Protein 3EPU (pdb70)

Secondary structure (DSSP, 8-state):
---HHHHHHHHHHHHTT-S-----TTSEEEEEETTTEEEEEE--SSSEEEEEEEEE------HHHHHHHHHHHHHTT-PEEEEETTTTEEEEEEEEE-TT--HHHHHHHHHHHHHHHHHHHHHHHTTT------/-HHHHHHHHHHHHHHHTT------EEEEEEETTTEEEEEEEEETTEEEEEEEEEBPP--HHHHHHHHHHHHHHHHTT--EEEEETTTTEEEEEEEEE-TT--HHHHHHHHHHHHHHHHHHHHHHHHTT---B-

InterPro domains:
  IPR010261 Tir chaperone protein (CesT) family [PF05932] (7-122)

Organism: Salmonella typhimurium (strain LT2 / SGSC1412 / ATCC 700720) (NCBI:txid99287)

Sequence (267 aa):
MYSRADRLLRQFSLKLNTDSIVFDENRLCSFIIDNRYRILLTSTNSEYIMIYGFCGKPPDNLAFEFLNANLWFAENNGPHLCYDNNSQSLLLALNFSLNESSVEKLECEIEVVIRSMENLYHILQDKGITLDTDSRADRLLRQFSLKLNTDSIVFDENRLCSFIIDNRYRILLTSTNSEYIMIYGFCGKPPDNNNLAFEFLNANLWFAENNGPHLCYDNNSQSLLLALNFSLNESSVEKLECEIEVVIRSMENLYHILQDKGITLDT

CATH classification: 3.30.1460.10

Foldseek 3Di:
DDALVQVLQCVLQVVVPHPQQGQPPQQWGWDDDPVAWIWIWGDPDSFWIKIKTFLAAWDDDDVVVQVVVQVVQVVVVAFGWDADPVRRTIIGIDIGTSVVDHNVNVVVNNVSRVVVSVVVVVVDVVVPTGGDDD/DVVVVVVVVVQVVCVVVVHDDWDKDWDWDDDPVQWTWIWMDGDDWKIKIKTFLAAFDPDPVVVVVLVVCQVVCVVVVAFRFAADPVVNTTIGMDIGGPPVDDPVVVVVNNVRRVVVSVVVQVVVVVVPTGHHD

Solvent-accessible surface area: 15661 Å² total; per-residue (Å²): 225,139,54,85,3,42,131,8,2,119,89,5,0,100,114,86,141,43,100,88,16,96,16,72,173,91,76,67,5,90,23,87,29,117,150,128,18,99,1,38,0,18,5,103,70,83,88,36,0,1,0,25,0,49,3,9,89,26,42,146,135,29,0,32,77,2,2,47,9,0,39,115,1,2,50,73,105,10,0,14,0,0,31,29,95,141,47,113,4,0,5,0,0,28,22,10,51,1,83,154,29,37,10,101,115,0,52,73,54,4,67,47,0,10,137,6,0,69,49,0,45,94,60,10,135,112,102,65,52,106,24,71,108,133,108,192,64,80,137,115,119,143,109,110,15,108,114,36,81,104,74,104,85,139,58,150,82,89,185,105,66,60,60,88,67,117,141,108,11,108,0,32,24,12,40,57,59,108,122,40,34,3,0,29,0,48,1,7,96,9,56,118,65,50,116,24,0,40,75,6,0,31,28,0,39,136,6,3,57,82,105,10,0,15,0,0,12,23,79,139,40,92,6,1,6,0,0,24,22,11,60,59,124,182,49,50,101,114,102,34,116,70,36,20,77,52,0,20,145,7,0,53,58,10,26,86,94,10,113,130,121,63,55,102,12,97,145

Radius of gyration: 20.46 Å; Cα contacts (8 Å, |Δi|>4): 459; chains: 2; bounding box: 57×45×56 Å

B-factor: mean 63.82, std 15.8, range [33.3, 130.47]

Structure (mmCIF, N/CA/C/O backbone):
data_3EPU
#
_entry.id   3EPU
#
_cell.length_a   103.838
_cell.length_b   46.832
_cell.length_c   65.936
_cell.angle_alpha   90.00
_cell.angle_beta   106.39
_cell.angle_gamma   90.00
#
_symmetry.space_group_name_H-M   'C 1 2 1'
#
loop_
_entity.id
_entity.type
_entity.pdbx_description
1 polymer 'STM2138 Virulence Chaperone'
2 water water
#
loop_
_atom_site.group_PDB
_atom_site.id
_atom_site.type_symbol
_atom_site.label_atom_id
_atom_site.label_alt_id
_atom_site.label_comp_id
_atom_site.label_asym_id
_atom_site.label_entity_id
_atom_site.label_seq_id
_atom_site.pdbx_PDB_ins_code
_atom_site.Cartn_x
_atom_site.Cartn_y
_atom_site.Cartn_z
_atom_site.occupancy
_atom_site.B_iso_or_equiv
_atom_site.auth_seq_id
_atom_site.auth_comp_id
_atom_site.auth_asym_id
_atom_site.auth_atom_id
_atom_site.pdbx_PDB_model_num
ATOM 1 N N . MET A 1 1 ? 39.167 -13.146 36.410 1.00 120.42 1 MET A N 1
ATOM 2 C CA . MET A 1 1 ? 39.590 -11.778 36.843 1.00 114.99 1 MET A CA 1
ATOM 3 C C . MET A 1 1 ? 39.046 -10.669 35.931 1.00 116.04 1 MET A C 1
ATOM 4 O O . MET A 1 1 ? 38.796 -9.558 36.398 1.00 116.50 1 MET A O 1
ATOM 9 N N . TYR A 1 2 ? 38.831 -10.963 34.649 1.00 110.81 2 TYR A N 1
ATOM 10 C CA . TYR A 1 2 ? 38.248 -9.961 33.768 1.00 101.97 2 TYR A CA 1
ATOM 11 C C . TYR A 1 2 ? 36.821 -10.309 33.359 1.00 101.77 2 TYR A C 1
ATOM 12 O O . TYR A 1 2 ? 36.532 -11.458 33.006 1.00 101.03 2 TYR A O 1
ATOM 21 N N . SER A 1 3 ? 35.937 -9.305 33.431 1.00 97.05 3 SER A N 1
ATOM 22 C CA . SER A 1 3 ? 34.608 -9.398 32.809 1.00 90.21 3 SER A CA 1
ATOM 23 C C . SER A 1 3 ? 34.640 -9.774 31.319 1.00 90.61 3 SER A C 1
ATOM 24 O O . SER A 1 3 ? 35.592 -9.462 30.594 1.00 89.54 3 SER A O 1
ATOM 27 N N . ARG A 1 4 ? 33.583 -10.448 30.885 1.00 87.18 4 ARG A N 1
ATOM 28 C CA . ARG A 1 4 ? 33.422 -10.890 29.512 1.00 80.88 4 ARG A CA 1
ATOM 29 C C . ARG A 1 4 ? 33.545 -9.758 28.444 1.00 80.72 4 ARG A C 1
ATOM 30 O O . ARG A 1 4 ? 34.118 -9.953 27.374 1.00 78.05 4 ARG A O 1
ATOM 38 N N . ALA A 1 5 ? 33.005 -8.585 28.762 1.00 77.28 5 ALA A N 1
ATOM 39 C CA . ALA A 1 5 ? 33.142 -7.415 27.913 1.00 72.58 5 ALA A CA 1
ATOM 40 C C . ALA A 1 5 ? 34.614 -6.969 27.745 1.00 74.10 5 ALA A C 1
ATOM 41 O O . ALA A 1 5 ? 35.061 -6.661 26.631 1.00 71.97 5 ALA A O 1
ATOM 43 N N . ASP A 1 6 ? 35.355 -6.961 28.846 1.00 74.06 6 ASP A N 1
ATOM 44 C CA . ASP A 1 6 ? 36.742 -6.520 28.860 1.00 72.81 6 ASP A CA 1
ATOM 45 C C . ASP A 1 6 ? 37.672 -7.487 28.139 1.00 76.30 6 ASP A C 1
ATOM 46 O O . ASP A 1 6 ? 38.573 -7.068 27.396 1.00 76.53 6 ASP A O 1
ATOM 51 N N . ARG A 1 7 ? 37.463 -8.772 28.387 1.00 77.37 7 ARG A N 1
ATOM 52 C CA . ARG A 1 7 ? 38.209 -9.820 27.711 1.00 75.75 7 ARG A CA 1
ATOM 53 C C . ARG A 1 7 ? 37.974 -9.763 26.208 1.00 76.72 7 ARG A C 1
ATOM 54 O O . ARG A 1 7 ? 38.919 -9.780 25.429 1.00 76.78 7 ARG A O 1
ATOM 62 N N . LEU A 1 8 ? 36.706 -9.683 25.811 1.00 74.00 8 LEU A N 1
ATOM 63 C CA . LEU A 1 8 ? 36.356 -9.622 24.404 1.00 68.61 8 LEU A CA 1
ATOM 64 C C . LEU A 1 8 ? 37.006 -8.413 23.725 1.00 69.49 8 LEU A C 1
ATOM 65 O O . LEU A 1 8 ? 37.507 -8.525 22.605 1.00 69.56 8 LEU A O 1
ATOM 70 N N . LEU A 1 9 ? 37.007 -7.273 24.414 1.00 67.45 9 LEU A N 1
ATOM 71 C CA . LEU A 1 9 ? 37.529 -6.029 23.861 1.00 64.14 9 LEU A CA 1
ATOM 72 C C . LEU A 1 9 ? 39.033 -6.110 23.784 1.00 66.99 9 LEU A C 1
ATOM 73 O O . LEU A 1 9 ? 39.639 -5.542 22.886 1.00 66.53 9 LEU A O 1
ATOM 78 N N . ARG A 1 10 ? 39.630 -6.815 24.745 1.00 69.44 10 ARG A N 1
ATOM 79 C CA . ARG A 1 10 ? 41.064 -7.059 24.749 1.00 69.03 10 ARG A CA 1
ATOM 80 C C . ARG A 1 10 ? 41.466 -7.856 23.517 1.00 71.58 10 ARG A C 1
ATOM 81 O O . ARG A 1 10 ? 42.480 -7.570 22.899 1.00 72.26 10 ARG A O 1
ATOM 89 N N . GLN A 1 11 ? 40.668 -8.849 23.147 1.00 71.81 11 GLN A N 1
ATOM 90 C CA . GLN A 1 11 ? 40.963 -9.617 21.950 1.00 69.85 11 GLN A CA 1
ATOM 91 C C . GLN A 1 11 ? 40.868 -8.718 20.709 1.00 71.14 11 GLN A C 1
ATOM 92 O O . GLN A 1 11 ? 41.782 -8.718 19.865 1.00 71.07 11 GLN A O 1
ATOM 98 N N . PHE A 1 12 ? 39.757 -7.968 20.613 1.00 68.37 12 PHE A N 1
ATOM 99 C CA . PHE A 1 12 ? 39.525 -6.996 19.528 1.00 62.97 12 PHE A CA 1
ATOM 100 C C . PHE A 1 12 ? 40.694 -6.012 19.418 1.00 65.38 12 PHE A C 1
ATOM 101 O O . PHE A 1 12 ? 41.200 -5.753 18.317 1.00 65.14 12 PHE A O 1
ATOM 109 N N . SER A 1 13 ? 41.172 -5.533 20.570 1.00 66.04 13 SER A N 1
ATOM 110 C CA . SER A 1 13 ? 42.285 -4.593 20.622 1.00 65.79 13 SER A CA 1
ATOM 111 C C . SER A 1 13 ? 43.578 -5.192 20.053 1.00 69.42 13 SER A C 1
ATOM 112 O O . SER A 1 13 ? 44.162 -4.632 19.124 1.00 69.11 13 SER A O 1
ATOM 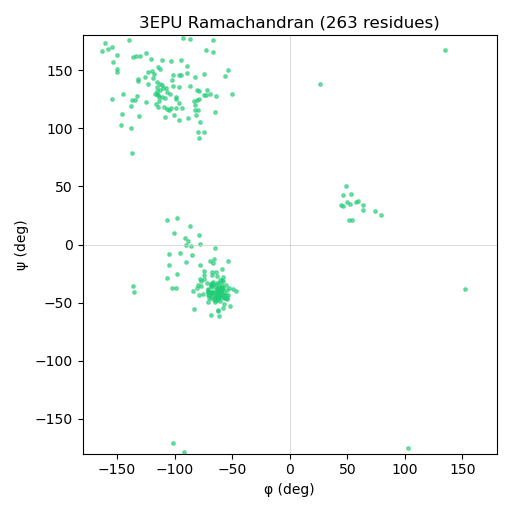115 N N . LEU A 1 14 ? 44.013 -6.322 20.617 1.00 72.06 14 LEU A N 1
ATOM 116 C CA . LEU A 1 14 ? 45.199 -7.049 20.144 1.00 72.25 14 LEU A CA 1
ATOM 117 C C . LEU A 1 14 ? 45.101 -7.450 18.668 1.00 74.61 14 LEU A C 1
ATOM 118 O O . LEU A 1 14 ? 46.066 -7.307 17.918 1.00 75.94 14 LEU A O 1
ATOM 123 N N . LYS A 1 15 ? 43.941 -7.949 18.260 1.00 73.85 15 LYS A N 1
ATOM 124 C CA . LYS A 1 15 ? 43.685 -8.260 16.866 1.00 71.57 15 LYS A CA 1
ATOM 125 C C . LYS A 1 15 ? 43.955 -7.039 15.974 1.00 73.51 15 LYS A C 1
ATOM 126 O O . LYS A 1 15 ? 44.609 -7.165 14.928 1.00 74.36 15 LYS A O 1
ATOM 132 N N . LEU A 1 16 ? 43.442 -5.874 16.385 1.00 72.56 16 LEU A N 1
ATOM 133 C CA . LEU A 1 16 ? 43.699 -4.598 15.682 1.00 69.77 16 LEU A CA 1
ATOM 134 C C . LEU A 1 16 ? 45.081 -4.029 15.993 1.00 71.13 16 LEU A C 1
ATOM 135 O O . LEU A 1 16 ? 45.419 -2.947 15.526 1.00 71.30 16 LEU A O 1
ATOM 140 N N . ASN A 1 17 ? 45.859 -4.729 16.812 1.00 72.49 17 ASN A N 1
ATOM 141 C CA . ASN A 1 17 ? 47.295 -4.438 16.985 1.00 73.51 17 ASN A CA 1
ATOM 142 C C . ASN A 1 17 ? 47.631 -3.254 17.907 1.00 74.38 17 ASN A C 1
ATOM 143 O O . ASN A 1 17 ? 48.709 -2.657 17.811 1.00 75.26 17 ASN A O 1
ATOM 148 N N . THR A 1 18 ? 46.727 -2.961 18.836 1.00 74.26 18 THR A N 1
ATOM 149 C CA . THR A 1 18 ? 46.926 -1.905 19.827 1.00 72.22 18 THR A CA 1
ATOM 150 C C . THR A 1 18 ? 46.507 -2.325 21.255 1.00 73.43 18 THR A C 1
ATOM 151 O O . THR A 1 18 ? 45.740 -3.273 21.446 1.00 73.36 18 THR A O 1
ATOM 155 N N . ASP A 1 19 ? 47.009 -1.588 22.242 1.00 73.41 19 ASP A N 1
ATOM 156 C CA . ASP A 1 19 ? 46.587 -1.725 23.635 1.00 72.25 19 ASP A CA 1
ATOM 157 C C . ASP A 1 19 ? 45.508 -0.716 23.965 1.00 72.41 19 ASP A C 1
ATOM 158 O O . ASP A 1 19 ? 44.914 -0.750 25.041 1.00 73.66 19 ASP A O 1
ATOM 163 N N . SER A 1 20 ? 45.255 0.181 23.020 1.00 70.74 20 SER A N 1
ATOM 164 C CA . SER A 1 20 ? 44.471 1.381 23.265 1.00 67.83 20 SER A CA 1
ATOM 165 C C . SER A 1 20 ? 42.980 1.112 23.397 1.00 67.18 20 SER A C 1
ATOM 166 O O . SER A 1 20 ? 42.274 1.848 24.108 1.00 68.25 20 SER A O 1
ATOM 169 N N . ILE A 1 21 ? 42.489 0.080 22.715 1.00 64.70 21 ILE A N 1
ATOM 170 C CA . ILE A 1 21 ? 41.050 -0.143 22.679 1.00 61.40 21 ILE A CA 1
ATOM 171 C C . ILE A 1 21 ? 40.618 -0.830 23.968 1.00 63.00 21 ILE A C 1
ATOM 172 O O . ILE A 1 21 ? 40.719 -2.052 24.118 1.00 63.56 21 ILE A O 1
ATOM 177 N N . VAL A 1 22 ? 40.147 -0.007 24.899 1.00 63.28 22 VAL A N 1
ATOM 178 C CA . VAL A 1 22 ? 39.760 -0.459 26.229 1.00 63.34 22 VAL A CA 1
ATOM 179 C C . VAL A 1 22 ? 38.632 0.435 26.767 1.00 64.50 22 VAL A C 1
ATOM 180 O O . VAL A 1 22 ? 38.525 1.605 26.375 1.00 63.49 22 VAL A O 1
ATOM 184 N N . PHE A 1 23 ? 37.779 -0.125 27.630 1.00 65.19 23 PHE A N 1
ATOM 185 C CA . PHE A 1 23 ? 36.685 0.648 28.243 1.00 64.73 23 PHE A CA 1
ATOM 186 C C . PHE A 1 23 ? 37.250 1.576 29.298 1.00 67.43 23 PHE A C 1
ATOM 187 O O . PHE A 1 23 ? 38.004 1.133 30.141 1.00 68.58 23 PHE A O 1
ATOM 195 N N . ASP A 1 24 ? 36.915 2.861 29.246 1.00 69.97 24 ASP A N 1
ATOM 196 C CA . ASP A 1 24 ? 37.377 3.794 30.280 1.00 72.39 24 ASP A CA 1
ATOM 197 C C . ASP A 1 24 ? 36.406 3.793 31.475 1.00 75.68 24 ASP A C 1
ATOM 198 O O . ASP A 1 24 ? 35.372 3.129 31.455 1.00 76.46 24 ASP A O 1
ATOM 203 N N . GLU A 1 25 ? 36.738 4.548 32.504 1.00 79.55 25 GLU A N 1
ATOM 204 C CA . GLU A 1 25 ? 35.984 4.528 33.768 1.00 80.85 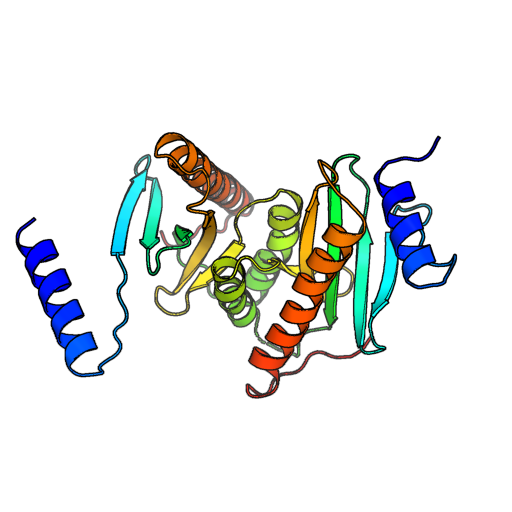25 GLU A CA 1
ATOM 205 C C . GLU A 1 25 ? 34.484 4.756 33.715 1.00 81.20 25 GLU A C 1
ATOM 206 O O . GLU A 1 25 ? 33.783 4.468 34.681 1.00 82.18 25 GLU A O 1
ATOM 212 N N . ASN A 1 26 ? 33.994 5.245 32.579 1.00 79.46 26 ASN A N 1
ATOM 213 C CA . ASN A 1 26 ? 32.557 5.365 32.340 1.00 75.59 26 ASN A CA 1
ATOM 214 C C . ASN A 1 26 ? 32.033 4.248 31.468 1.00 73.82 26 ASN A C 1
ATOM 215 O O . ASN A 1 26 ? 30.888 4.299 31.013 1.00 73.85 26 ASN A O 1
ATOM 220 N N . ARG A 1 27 ? 32.880 3.244 31.236 1.00 70.62 27 ARG A N 1
ATOM 221 C CA . ARG A 1 27 ? 32.562 2.103 30.354 1.00 66.46 27 ARG A CA 1
ATOM 222 C C . ARG A 1 27 ? 32.349 2.510 28.883 1.00 64.96 27 ARG A C 1
ATOM 223 O O . ARG A 1 27 ? 31.543 1.912 28.180 1.00 64.61 27 ARG A O 1
ATOM 231 N N . LEU A 1 28 ? 33.087 3.520 28.431 1.00 62.29 28 LEU A N 1
ATOM 232 C CA . LEU A 1 28 ? 32.995 4.008 27.062 1.00 59.48 28 LEU A CA 1
ATOM 233 C C . LEU A 1 28 ? 34.286 3.705 26.338 1.00 58.56 28 LEU A C 1
ATOM 234 O O . LEU A 1 28 ? 35.369 3.867 26.898 1.00 59.34 28 LEU A O 1
ATOM 239 N N . CYS A 1 29 ? 34.168 3.262 25.093 1.00 56.67 29 CYS A N 1
ATOM 240 C CA . CYS A 1 29 ? 35.321 3.012 24.240 1.00 53.37 29 CYS A CA 1
ATOM 241 C C . CYS A 1 29 ? 35.023 3.542 22.838 1.00 52.91 29 CYS A C 1
ATOM 242 O O . CYS A 1 29 ? 34.102 3.096 22.166 1.00 53.44 29 CYS A O 1
ATOM 245 N N . SER A 1 30 ? 35.823 4.486 22.399 1.00 51.85 30 SER A N 1
ATOM 246 C CA . SER A 1 30 ? 35.631 5.128 21.128 1.00 51.26 30 SER A CA 1
ATOM 247 C C . SER A 1 30 ? 36.810 4.797 20.210 1.00 51.19 30 SER A C 1
ATOM 248 O O . SER A 1 30 ? 37.954 4.781 20.655 1.00 50.99 30 SER A O 1
ATOM 251 N N . PHE A 1 31 ? 36.546 4.539 18.931 1.00 50.71 31 PHE A N 1
ATOM 252 C CA . PHE A 1 31 ? 37.621 4.420 17.941 1.00 49.67 31 PHE A CA 1
ATOM 253 C C . PHE A 1 31 ? 37.098 4.667 16.535 1.00 50.19 31 PHE A C 1
ATOM 254 O O . PHE A 1 31 ? 35.897 4.715 16.303 1.00 47.30 31 PHE A O 1
ATOM 262 N N . ILE A 1 32 ? 38.026 4.818 15.600 1.00 50.35 32 ILE A N 1
ATOM 263 C CA . ILE A 1 32 ? 37.643 5.021 14.217 1.00 51.55 32 ILE A CA 1
ATOM 264 C C . ILE A 1 32 ? 38.100 3.857 13.330 1.00 52.44 32 ILE A C 1
ATOM 265 O O . ILE A 1 32 ? 39.228 3.406 13.428 1.00 50.80 32 ILE A O 1
ATOM 270 N N . ILE A 1 33 ? 37.188 3.346 12.507 1.00 53.30 33 ILE A N 1
ATOM 271 C CA . ILE A 1 33 ? 37.557 2.314 11.539 1.00 54.60 33 ILE A CA 1
ATOM 272 C C . ILE A 1 33 ? 37.832 2.973 10.199 1.00 56.36 33 ILE A C 1
ATOM 273 O O . ILE A 1 33 ? 37.063 3.824 9.776 1.00 55.02 33 ILE A O 1
ATOM 278 N N . ASP A 1 34 ? 38.916 2.562 9.551 1.00 59.04 34 ASP A N 1
ATOM 279 C CA . ASP A 1 34 ? 39.306 3.052 8.207 1.00 62.65 34 ASP A CA 1
ATOM 280 C C . ASP A 1 34 ? 39.374 4.568 8.039 1.00 63.47 34 ASP A C 1
ATOM 281 O O . ASP A 1 34 ? 39.038 5.065 6.993 1.00 62.95 34 ASP A O 1
ATOM 286 N N . ASN A 1 35 ? 39.790 5.288 9.076 1.00 64.22 35 ASN A N 1
ATOM 287 C CA . ASN A 1 35 ? 39.803 6.737 9.063 1.00 64.78 35 ASN A CA 1
ATOM 288 C C . ASN A 1 35 ? 38.462 7.364 8.645 1.00 64.12 35 ASN A C 1
ATOM 289 O O . ASN A 1 35 ? 38.406 8.506 8.243 1.00 64.97 35 ASN A O 1
ATOM 294 N N . ARG A 1 36 ? 37.373 6.629 8.763 1.00 62.90 36 ARG A N 1
ATOM 295 C CA . ARG A 1 36 ? 36.072 7.133 8.301 1.00 60.35 36 ARG A CA 1
ATOM 296 C C . ARG A 1 36 ? 34.898 6.893 9.260 1.00 57.90 36 ARG A C 1
ATOM 297 O O . ARG A 1 36 ? 34.079 7.789 9.434 1.00 58.21 36 ARG A O 1
ATOM 305 N N . TYR A 1 37 ? 34.813 5.720 9.884 1.00 53.92 37 TYR A N 1
ATOM 306 C CA . TYR A 1 37 ? 33.648 5.398 10.723 1.00 52.14 37 TYR A CA 1
ATOM 307 C C . TYR A 1 37 ? 33.916 5.498 12.227 1.00 50.76 37 TYR A C 1
ATOM 308 O O . TYR A 1 37 ? 34.731 4.755 12.762 1.00 48.25 37 TYR A O 1
ATOM 317 N N . ARG A 1 38 ? 33.207 6.414 12.884 1.00 48.99 38 ARG A N 1
ATOM 318 C CA . ARG A 1 38 ? 33.392 6.651 14.317 1.00 47.91 38 ARG A CA 1
ATOM 319 C C . ARG A 1 38 ? 32.485 5.726 15.128 1.00 46.94 38 ARG A C 1
ATOM 320 O O . ARG A 1 38 ? 31.260 5.873 15.129 1.00 45.62 38 ARG A O 1
ATOM 328 N N . ILE A 1 39 ? 33.126 4.761 15.782 1.00 44.81 39 ILE A N 1
ATOM 329 C CA . ILE A 1 39 ? 32.468 3.738 16.580 1.00 43.59 39 ILE A CA 1
ATOM 330 C C . ILE A 1 39 ? 32.603 4.027 18.079 1.00 44.52 39 ILE A C 1
ATOM 331 O O . ILE A 1 39 ? 33.695 4.275 18.578 1.00 43.35 39 ILE A O 1
ATOM 336 N N . LEU A 1 40 ? 31.480 4.001 18.788 1.00 45.27 40 LEU A N 1
ATOM 337 C CA . LEU A 1 40 ? 31.474 4.059 20.245 1.00 44.44 40 LEU A CA 1
ATOM 338 C C . LEU A 1 40 ? 30.907 2.744 20.799 1.00 45.16 40 LEU A C 1
ATOM 339 O O . LEU A 1 40 ? 29.872 2.285 20.341 1.00 45.17 40 LEU A O 1
ATOM 344 N N . LEU A 1 41 ? 31.610 2.120 21.737 1.00 45.90 41 LEU A N 1
ATOM 345 C CA . LEU A 1 41 ? 31.137 0.905 22.426 1.00 45.92 41 LEU A CA 1
ATOM 346 C C . LEU A 1 41 ? 30.818 1.239 23.899 1.00 49.25 41 LEU A C 1
ATOM 347 O O . LEU A 1 41 ? 31.590 1.968 24.551 1.00 48.12 41 LEU A O 1
ATOM 352 N N . THR A 1 42 ? 29.694 0.720 24.416 1.00 51.31 42 THR A N 1
ATOM 353 C CA . THR A 1 42 ? 29.392 0.797 25.870 1.00 52.61 42 THR A CA 1
ATOM 354 C C . THR A 1 42 ? 29.092 -0.564 26.510 1.00 55.06 42 THR A C 1
ATOM 355 O O . THR A 1 42 ? 28.517 -1.427 25.880 1.00 53.81 42 THR A O 1
ATOM 359 N N . SER A 1 43 ? 29.517 -0.744 27.761 1.00 59.24 43 SER A N 1
ATOM 360 C CA . SER A 1 43 ? 29.211 -1.960 28.535 1.00 61.57 43 SER A CA 1
ATOM 361 C C . SER A 1 43 ? 28.835 -1.592 29.948 1.00 66.00 43 SER A C 1
ATOM 362 O O . SER A 1 43 ? 29.651 -1.718 30.865 1.00 67.30 43 SER A O 1
ATOM 365 N N . THR A 1 44 ? 27.601 -1.141 30.137 1.00 68.98 44 THR A N 1
ATOM 366 C CA . THR A 1 44 ? 27.162 -0.770 31.472 1.00 70.28 44 THR A CA 1
ATOM 367 C C . THR A 1 44 ? 26.377 -1.916 32.117 1.00 73.38 44 THR A C 1
ATOM 368 O O . THR A 1 44 ? 26.322 -2.010 33.324 1.00 72.28 44 THR A O 1
ATOM 372 N N . ASN A 1 45 ? 25.774 -2.767 31.283 1.00 76.16 45 ASN A N 1
ATOM 373 C CA . ASN A 1 45 ? 25.179 -4.049 31.696 1.00 76.40 45 ASN A CA 1
ATOM 374 C C . ASN A 1 45 ? 26.192 -5.172 31.492 1.00 79.12 45 ASN A C 1
ATOM 375 O O . ASN A 1 45 ? 27.113 -5.046 30.694 1.00 80.12 45 ASN A O 1
ATOM 380 N N . SER A 1 46 ? 26.009 -6.283 32.186 1.00 81.05 46 SER A N 1
ATOM 381 C CA . SER A 1 46 ? 26.953 -7.387 32.110 1.00 79.79 46 SER A CA 1
ATOM 382 C C . SER A 1 46 ? 26.692 -8.333 30.932 1.00 81.97 46 SER A C 1
ATOM 383 O O . SER A 1 46 ? 27.520 -9.207 30.641 1.00 83.00 46 SER A O 1
ATOM 386 N N . GLU A 1 47 ? 25.554 -8.149 30.257 1.00 80.33 47 GLU A N 1
ATOM 387 C CA . GLU A 1 47 ? 25.014 -9.120 29.310 1.00 75.56 47 GLU A CA 1
ATOM 388 C C . GLU A 1 47 ? 25.188 -8.718 27.857 1.00 74.56 47 GLU A C 1
ATOM 389 O O . GLU A 1 47 ? 25.048 -9.555 26.962 1.00 75.13 47 GLU A O 1
ATOM 395 N N . TYR A 1 48 ? 25.447 -7.436 27.610 1.00 69.84 48 TYR A N 1
ATOM 396 C CA . TYR A 1 48 ? 25.617 -6.950 26.241 1.00 62.66 48 TYR A CA 1
ATOM 397 C C . TYR A 1 48 ? 26.484 -5.708 26.142 1.00 61.48 48 TYR A C 1
ATOM 398 O O . TYR A 1 48 ? 26.619 -4.956 27.113 1.00 61.66 48 TYR A O 1
ATOM 407 N N . ILE A 1 49 ? 27.052 -5.504 24.951 1.00 57.95 49 ILE A N 1
ATOM 408 C CA . ILE A 1 49 ? 27.730 -4.268 24.581 1.00 51.39 49 ILE A CA 1
ATOM 409 C C . ILE A 1 49 ? 26.816 -3.550 23.589 1.00 51.89 49 ILE A C 1
ATOM 410 O O . ILE A 1 49 ? 26.275 -4.185 22.677 1.00 51.66 49 ILE A O 1
ATOM 415 N N . MET A 1 50 ? 26.632 -2.239 2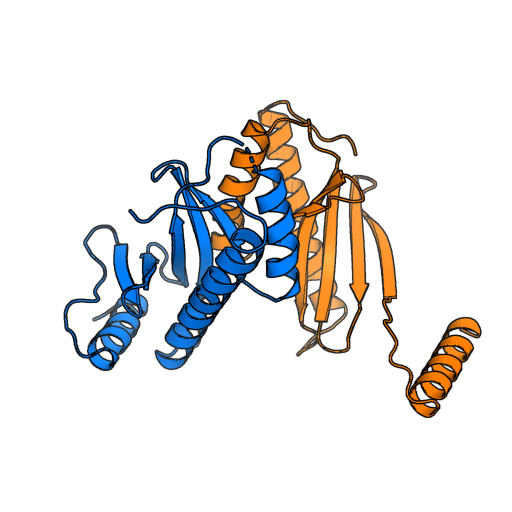3.769 1.00 49.42 50 MET A N 1
ATOM 416 C CA . MET A 1 50 ? 25.985 -1.396 22.755 1.00 45.25 50 MET A CA 1
ATOM 417 C C . MET A 1 50 ? 27.041 -0.928 21.772 1.00 46.14 50 MET A C 1
ATOM 418 O O . MET A 1 50 ? 28.143 -0.518 22.182 1.00 46.91 50 MET A O 1
ATOM 423 N N . ILE A 1 51 ? 26.705 -0.987 20.485 1.00 43.68 51 ILE A N 1
ATOM 424 C CA . ILE A 1 51 ? 27.580 -0.528 19.426 1.00 39.80 51 ILE A CA 1
ATOM 425 C C . ILE A 1 51 ? 26.935 0.673 18.763 1.00 42.28 51 ILE A C 1
ATOM 426 O O . ILE A 1 51 ? 25.841 0.530 18.187 1.00 43.07 51 ILE A O 1
ATOM 431 N N . TYR A 1 52 ? 27.590 1.833 18.823 1.00 40.89 52 TYR A N 1
ATOM 432 C CA . TYR A 1 52 ? 27.083 3.032 18.155 1.00 41.28 52 TYR A CA 1
ATOM 433 C C . TYR A 1 52 ? 27.995 3.486 17.012 1.00 42.10 52 TYR A C 1
ATOM 434 O O . TYR A 1 52 ? 29.202 3.673 17.191 1.00 39.39 52 TYR A O 1
ATOM 443 N N . GLY A 1 53 ? 27.392 3.646 15.841 1.00 42.02 53 GLY A N 1
ATOM 444 C CA . GLY A 1 53 ? 28.067 4.272 14.709 1.00 42.10 53 GLY A CA 1
ATOM 445 C C . GLY A 1 53 ? 27.669 5.729 14.587 1.00 43.28 53 GLY A C 1
ATOM 446 O O . GLY A 1 53 ? 26.496 6.014 14.365 1.00 41.27 53 GLY A O 1
ATOM 447 N N . PHE A 1 54 ? 28.629 6.646 14.733 1.00 44.31 54 PHE A N 1
ATOM 448 C CA . PHE A 1 54 ? 28.311 8.078 14.653 1.00 46.11 54 PHE A CA 1
ATOM 449 C C . PHE A 1 54 ? 28.212 8.601 13.242 1.00 47.55 54 PHE A C 1
ATOM 450 O O . PHE A 1 54 ? 29.202 8.669 12.538 1.00 48.66 54 PHE A O 1
ATOM 458 N N . CYS A 1 55 ? 26.994 8.952 12.840 1.00 50.37 55 CYS A N 1
ATOM 459 C CA . CYS A 1 55 ? 26.710 9.369 11.471 1.00 51.48 55 CYS A CA 1
ATOM 460 C C . CYS A 1 55 ? 26.868 10.855 11.272 1.00 55.69 55 CYS A C 1
ATOM 461 O O . CYS A 1 55 ? 26.931 11.309 10.135 1.00 58.37 55 CYS A O 1
ATOM 464 N N . GLY A 1 56 ? 26.921 11.620 12.360 1.00 58.66 56 GLY A N 1
ATOM 465 C CA . GLY A 1 56 ? 27.106 13.057 12.274 1.00 60.55 56 GLY A CA 1
ATOM 466 C C . GLY A 1 56 ? 25.819 13.848 12.488 1.00 65.74 56 GLY A C 1
ATOM 467 O O . GLY A 1 56 ? 24.779 13.281 12.804 1.00 65.01 56 GLY A O 1
ATOM 468 N N . LYS A 1 57 ? 25.900 15.169 12.327 1.00 69.00 57 LYS A N 1
ATOM 469 C CA . LYS A 1 57 ? 24.790 16.046 12.664 1.00 70.91 57 LYS A CA 1
ATOM 470 C C . LYS A 1 57 ? 23.958 16.459 11.431 1.00 74.66 57 LYS A C 1
ATOM 471 O O . LYS A 1 57 ? 24.505 16.981 10.454 1.00 73.25 57 LYS A O 1
ATOM 477 N N . PRO A 1 58 ? 22.629 16.212 11.481 1.00 76.87 58 PRO A N 1
ATOM 478 C CA . PRO A 1 58 ? 21.669 16.540 10.412 1.00 77.41 58 PRO A CA 1
ATOM 479 C C . PRO A 1 58 ? 21.656 18.014 9.998 1.00 84.07 58 PRO A C 1
ATOM 480 O O . PRO A 1 58 ? 21.832 18.885 10.855 1.00 84.66 58 PRO A O 1
ATOM 484 N N . PRO A 1 59 ? 21.438 18.283 8.715 1.00 88.39 59 PRO A N 1
ATOM 485 C CA . PRO A 1 59 ? 21.322 19.661 8.225 1.00 89.47 59 PRO A CA 1
ATOM 486 C C . PRO A 1 59 ? 20.085 20.376 8.763 1.00 97.18 59 PRO A C 1
ATOM 487 O O . PRO A 1 59 ? 19.275 19.768 9.463 1.00 97.37 59 PRO A O 1
ATOM 491 N N . ASP A 1 60 ? 19.948 21.657 8.433 1.00 102.49 60 ASP A N 1
ATOM 492 C CA . ASP A 1 60 ? 18.909 22.483 8.991 1.00 103.66 60 ASP A CA 1
ATOM 493 C C . ASP A 1 60 ? 17.508 22.299 8.368 1.00 108.61 60 ASP A C 1
ATOM 494 O O . ASP A 1 60 ? 17.149 22.964 7.370 1.00 109.24 60 ASP A O 1
ATOM 499 N N . ASN A 1 61 ? 16.742 21.385 8.982 1.00 109.15 61 ASN A N 1
ATOM 500 C CA . ASN A 1 61 ? 15.412 20.919 8.516 1.00 105.92 61 ASN A CA 1
ATOM 501 C C . ASN A 1 61 ? 15.098 20.997 7.019 1.00 109.04 61 ASN A C 1
ATOM 502 O O . ASN A 1 61 ? 13.884 20.912 6.628 1.00 108.84 61 ASN A O 1
ATOM 507 N N . LEU A 1 64 ? 13.251 16.831 7.978 1.00 80.75 64 LEU A N 1
ATOM 508 C CA . LEU A 1 64 ? 14.300 15.819 7.939 1.00 77.10 64 LEU A CA 1
ATOM 509 C C . LEU A 1 64 ? 14.060 14.595 8.842 1.00 77.60 64 LEU A C 1
ATOM 510 O O . LEU A 1 64 ? 14.396 13.474 8.469 1.00 75.12 64 LEU A O 1
ATOM 515 N N . ALA A 1 65 ? 13.503 14.826 10.027 1.00 75.56 65 ALA A N 1
ATOM 516 C CA . ALA A 1 65 ? 13.354 13.778 11.038 1.00 71.95 65 ALA A CA 1
ATOM 517 C C . ALA A 1 65 ? 12.491 12.580 10.590 1.00 73.18 65 ALA A C 1
ATOM 518 O O . ALA A 1 65 ? 12.795 11.429 10.924 1.00 70.86 65 ALA A O 1
ATOM 520 N N . PHE A 1 66 ? 11.432 12.871 9.834 1.00 72.96 66 PHE A N 1
ATOM 521 C CA . PHE A 1 66 ? 10.567 11.858 9.247 1.00 70.40 66 PHE A CA 1
ATOM 522 C C . PHE A 1 66 ? 11.240 11.023 8.187 1.00 71.40 66 PHE A C 1
ATOM 523 O O . PHE A 1 66 ? 10.918 9.849 8.028 1.00 70.62 66 PHE A O 1
ATOM 531 N N . GLU A 1 67 ? 12.167 11.633 7.463 1.00 70.52 67 GLU A N 1
ATOM 532 C CA . GLU A 1 67 ? 12.926 10.931 6.443 1.00 66.55 67 GLU A CA 1
ATOM 533 C C . GLU A 1 67 ? 13.845 9.935 7.096 1.00 66.59 67 GLU A C 1
ATOM 534 O O . GLU A 1 67 ? 14.072 8.839 6.555 1.00 66.86 67 GLU A O 1
ATOM 540 N N . PHE A 1 68 ? 14.373 10.315 8.255 1.00 63.33 68 PHE A N 1
ATOM 541 C CA . PHE A 1 68 ? 15.196 9.423 9.053 1.00 59.65 68 PHE A CA 1
ATOM 542 C C . PHE A 1 68 ? 14.376 8.260 9.627 1.00 60.01 68 PHE A C 1
ATOM 543 O O . PHE A 1 68 ? 14.848 7.128 9.642 1.00 58.95 68 PHE A O 1
ATOM 551 N N . LEU A 1 69 ? 13.167 8.553 10.113 1.00 59.32 69 LEU A N 1
ATOM 552 C CA . LEU A 1 69 ? 12.234 7.515 10.565 1.00 57.30 69 LEU A CA 1
ATOM 553 C C . LEU A 1 69 ? 11.829 6.571 9.432 1.00 58.55 69 LEU A C 1
ATOM 554 O O . LEU A 1 69 ? 11.686 5.367 9.636 1.00 55.89 69 LEU A O 1
ATOM 559 N N . ASN A 1 70 ? 11.676 7.128 8.235 1.00 58.96 70 ASN A N 1
ATOM 560 C CA . ASN A 1 70 ? 11.419 6.331 7.055 1.00 57.05 70 ASN A CA 1
ATOM 561 C C . ASN A 1 70 ? 12.620 5.453 6.707 1.00 58.07 70 ASN A C 1
ATOM 562 O O . ASN A 1 70 ? 12.458 4.290 6.345 1.00 57.90 70 ASN A O 1
ATOM 567 N N . ALA A 1 71 ? 13.826 5.991 6.831 1.00 56.40 71 ALA A N 1
ATOM 568 C CA . ALA A 1 71 ? 15.019 5.188 6.575 1.00 53.61 71 ALA A CA 1
ATOM 569 C C . ALA A 1 71 ? 15.082 3.995 7.537 1.00 54.67 71 ALA A C 1
ATOM 570 O O . ALA A 1 71 ? 15.616 2.933 7.192 1.00 53.34 71 ALA A O 1
ATOM 572 N N . ASN A 1 72 ? 14.540 4.181 8.745 1.00 53.15 72 ASN A N 1
ATOM 573 C CA . ASN A 1 72 ? 1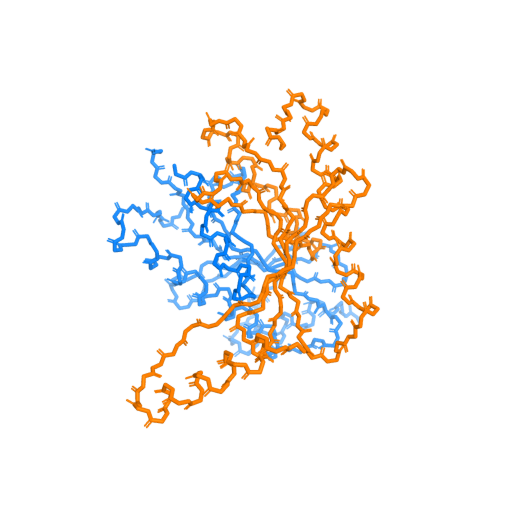4.509 3.123 9.743 1.00 51.30 72 ASN A CA 1
ATOM 574 C C . ASN A 1 72 ? 13.662 1.917 9.330 1.00 53.45 72 ASN A C 1
ATOM 575 O O . ASN A 1 72 ? 13.894 0.821 9.822 1.00 52.79 72 ASN A O 1
ATOM 580 N N . LEU A 1 73 ? 12.698 2.109 8.421 1.00 54.13 73 LEU A N 1
ATOM 581 C CA . LEU A 1 73 ? 11.994 0.980 7.819 1.00 54.02 73 LEU A CA 1
ATOM 582 C C . LEU A 1 73 ? 12.950 0.066 7.097 1.00 54.89 73 LEU A C 1
ATOM 583 O O . LEU A 1 73 ? 12.817 -1.157 7.135 1.00 53.68 73 LEU A O 1
ATOM 588 N N . TRP A 1 74 ? 13.914 0.673 6.420 1.00 55.27 74 TRP A N 1
ATOM 589 C CA . TRP A 1 74 ? 14.852 -0.102 5.618 1.00 54.02 74 TRP A CA 1
ATOM 590 C C . TRP A 1 74 ? 15.768 -0.926 6.495 1.00 52.92 74 TRP A C 1
ATOM 591 O O . TRP A 1 74 ? 16.047 -2.067 6.195 1.00 54.26 74 TRP A O 1
ATOM 602 N N . PHE A 1 75 ? 16.231 -0.363 7.589 1.00 51.30 75 PHE A N 1
ATOM 603 C CA . PHE A 1 75 ? 17.137 -1.093 8.449 1.00 49.49 75 PHE A CA 1
ATOM 604 C C . PHE A 1 75 ? 16.431 -2.221 9.195 1.00 51.47 75 PHE A C 1
ATOM 605 O O . PHE A 1 75 ? 16.979 -3.309 9.317 1.00 51.62 75 PHE A O 1
ATOM 613 N N . ALA A 1 76 ? 15.214 -1.971 9.675 1.00 52.61 76 ALA A N 1
ATOM 614 C CA . ALA A 1 76 ? 14.407 -3.028 10.278 1.00 52.17 76 ALA A CA 1
ATOM 615 C C . ALA A 1 76 ? 14.186 -4.164 9.303 1.00 54.30 76 ALA A C 1
ATOM 616 O O . ALA A 1 76 ? 14.300 -5.331 9.685 1.00 54.17 76 ALA A O 1
ATOM 618 N N . GLU A 1 77 ? 13.873 -3.832 8.055 1.00 55.60 77 GLU A N 1
ATOM 619 C CA . GLU A 1 77 ? 13.633 -4.875 7.036 1.00 57.90 77 GLU A CA 1
ATOM 620 C C . GLU A 1 77 ? 14.880 -5.665 6.685 1.00 59.04 77 GLU A C 1
ATOM 621 O O . GLU A 1 77 ? 14.788 -6.815 6.291 1.00 61.27 77 GLU A O 1
ATOM 627 N N . ASN A 1 78 ? 16.047 -5.069 6.861 1.00 58.73 78 ASN A N 1
ATOM 628 C CA . ASN A 1 78 ? 17.292 -5.781 6.581 1.00 56.89 78 ASN A CA 1
ATOM 629 C C . ASN A 1 78 ? 18.046 -6.178 7.837 1.00 58.27 78 ASN A C 1
ATOM 630 O O . ASN A 1 78 ? 19.237 -6.408 7.753 1.00 60.95 78 ASN A O 1
ATOM 635 N N . ASN A 1 79 ? 17.381 -6.255 8.993 1.00 55.85 79 ASN A N 1
ATOM 636 C CA . ASN A 1 79 ? 18.048 -6.628 10.235 1.00 53.37 79 ASN A CA 1
ATOM 637 C C . ASN A 1 79 ? 19.214 -5.725 10.600 1.00 54.41 79 ASN A C 1
ATOM 638 O O . ASN A 1 79 ? 20.227 -6.203 11.145 1.00 57.44 79 ASN A O 1
ATOM 643 N N . GLY A 1 80 ? 19.091 -4.428 10.316 1.00 51.93 80 GLY A N 1
ATOM 644 C CA . GLY A 1 80 ? 20.159 -3.508 10.616 1.00 46.59 80 GLY A CA 1
ATOM 645 C C . GLY A 1 80 ? 19.992 -2.910 11.980 1.00 46.57 80 GLY A C 1
ATOM 646 O O . GLY A 1 80 ? 19.041 -3.252 12.696 1.00 48.42 80 GLY A O 1
ATOM 647 N N . PRO A 1 81 ? 20.913 -2.005 12.360 1.00 44.53 81 PRO A N 1
ATOM 648 C CA . PRO A 1 81 ? 20.832 -1.223 13.588 1.00 40.98 81 PRO A CA 1
ATOM 649 C C . PRO A 1 81 ? 19.662 -0.246 13.547 1.00 41.66 81 PRO A C 1
ATOM 650 O O . PRO A 1 81 ? 19.086 -0.023 12.484 1.00 38.18 81 PRO A O 1
ATOM 654 N N . HIS A 1 82 ? 19.319 0.303 14.712 1.00 41.29 82 HIS A N 1
ATOM 655 C CA . HIS A 1 82 ? 18.311 1.330 14.816 1.00 42.05 82 HIS A CA 1
ATOM 656 C C . HIS A 1 82 ? 18.957 2.648 14.444 1.00 42.28 82 HIS A C 1
ATOM 657 O O . HIS A 1 82 ? 20.028 2.960 14.921 1.00 42.09 82 HIS A O 1
ATOM 664 N N . LEU A 1 83 ? 18.300 3.418 13.592 1.00 44.31 83 LEU A N 1
ATOM 665 C CA . LEU A 1 83 ? 18.728 4.780 13.323 1.00 44.21 83 LEU A CA 1
ATOM 666 C C . LEU A 1 83 ? 18.178 5.670 14.414 1.00 45.32 83 LEU A C 1
ATOM 667 O O . LEU A 1 83 ? 16.979 5.738 14.598 1.00 47.52 83 LEU A O 1
ATOM 672 N N . CYS A 1 84 ? 19.044 6.339 15.142 1.00 46.23 84 CYS A N 1
ATOM 673 C CA . CYS A 1 84 ? 18.594 7.134 16.284 1.00 47.56 84 CYS A CA 1
ATOM 674 C C . CYS A 1 84 ? 19.159 8.523 16.229 1.00 50.73 84 CYS A C 1
ATOM 675 O O . CYS A 1 84 ? 20.135 8.794 15.528 1.00 51.07 84 CYS A O 1
ATOM 678 N N . TYR A 1 85 ? 18.534 9.396 16.994 1.00 53.93 85 TYR A N 1
ATOM 679 C CA . TYR A 1 85 ? 19.036 10.728 17.205 1.00 55.46 85 TYR A CA 1
ATOM 680 C C . TYR A 1 85 ? 19.395 10.861 18.683 1.00 57.93 85 TYR A C 1
ATOM 681 O O . TYR A 1 85 ? 18.644 10.444 19.547 1.00 57.64 85 TYR A O 1
ATOM 690 N N . ASP A 1 86 ? 20.553 11.440 18.972 1.00 61.04 86 ASP A N 1
ATOM 691 C CA . ASP A 1 86 ? 21.018 11.601 20.345 1.00 62.76 86 ASP A CA 1
ATOM 692 C C . ASP A 1 86 ? 21.018 13.076 20.762 1.00 66.92 86 ASP A C 1
ATOM 693 O O . ASP A 1 86 ? 21.605 13.910 20.076 1.00 69.08 86 ASP A O 1
ATOM 698 N N . ASN A 1 87 ? 20.374 13.388 21.891 1.00 70.42 87 ASN A N 1
ATOM 699 C CA . ASN A 1 87 ? 20.273 14.766 22.413 1.00 72.33 87 ASN A CA 1
ATOM 700 C C . ASN A 1 87 ? 21.616 15.463 22.720 1.00 75.63 87 ASN A C 1
ATOM 701 O O . ASN A 1 87 ? 21.780 16.664 22.494 1.00 76.33 87 ASN A O 1
ATOM 706 N N . ASN A 1 88 ? 22.555 14.709 23.278 1.00 76.16 88 ASN A N 1
ATOM 707 C CA . ASN A 1 88 ? 23.854 15.236 23.660 1.00 75.11 88 ASN A CA 1
ATOM 708 C C . ASN A 1 88 ? 24.727 15.795 22.559 1.00 75.96 88 ASN A C 1
ATOM 709 O O . ASN A 1 88 ? 25.077 16.972 22.550 1.00 77.31 88 ASN A O 1
ATOM 714 N N . SER A 1 89 ? 25.070 14.913 21.626 1.00 74.85 89 SER A N 1
ATOM 715 C CA . SER A 1 89 ? 25.983 15.225 20.557 1.00 72.58 89 SER A CA 1
ATOM 716 C C . SER A 1 89 ? 25.172 15.864 19.443 1.00 74.35 89 SER A C 1
ATOM 717 O O . SER A 1 89 ? 25.743 16.242 18.412 1.00 75.47 89 SER A O 1
ATOM 720 N N . GLN A 1 90 ? 23.850 15.974 19.647 1.00 74.15 90 GLN A N 1
ATOM 721 C CA . GLN A 1 90 ? 22.899 16.382 18.594 1.00 71.88 90 GLN A CA 1
ATOM 722 C C . GLN A 1 90 ? 23.092 15.731 17.215 1.00 70.56 90 GLN A C 1
ATOM 723 O O . GLN A 1 90 ? 22.840 16.347 16.182 1.00 71.05 90 GLN A O 1
ATOM 729 N N . SER A 1 91 ? 23.536 14.477 17.217 1.00 66.99 91 SER A N 1
ATOM 730 C CA . SER A 1 91 ? 23.805 13.743 15.980 1.00 61.70 91 SER A CA 1
ATOM 731 C C . SER A 1 91 ? 23.002 12.456 15.774 1.00 59.49 91 SER A C 1
ATOM 732 O O . SER A 1 91 ? 22.487 11.873 16.725 1.00 58.35 91 SER A O 1
ATOM 735 N N . LEU A 1 92 ? 22.921 12.018 14.521 1.00 56.32 92 LEU A N 1
ATOM 736 C CA . LEU A 1 92 ? 22.390 10.707 14.189 1.00 51.86 92 LEU A CA 1
ATOM 737 C C . LEU A 1 92 ? 23.387 9.638 14.552 1.00 50.77 92 LEU A C 1
ATOM 738 O O . LEU A 1 92 ? 24.607 9.846 14.480 1.00 51.19 92 LEU A O 1
ATOM 743 N N . LEU A 1 93 ? 22.870 8.491 14.953 1.00 48.22 93 LEU A N 1
ATOM 744 C CA . LEU A 1 93 ? 23.713 7.323 15.155 1.00 45.23 93 LEU A CA 1
ATOM 745 C C . LEU A 1 93 ? 22.982 6.029 14.909 1.00 43.90 93 LEU A C 1
ATOM 746 O O . LEU A 1 93 ? 21.772 5.945 15.098 1.00 44.69 93 LEU A O 1
ATOM 751 N N . LEU A 1 94 ? 23.722 5.037 14.444 1.00 42.05 94 LEU A N 1
ATOM 752 C CA . LEU A 1 94 ? 23.193 3.704 14.235 1.00 40.53 94 LEU A CA 1
ATOM 753 C C . LEU A 1 94 ? 23.528 2.862 15.463 1.00 40.56 94 LEU A C 1
ATOM 754 O O . LEU A 1 94 ? 24.699 2.749 15.843 1.00 38.76 94 LEU A O 1
ATOM 759 N N . ALA A 1 95 ? 22.497 2.318 16.100 1.00 40.15 95 ALA A N 1
ATOM 760 C CA . ALA A 1 95 ? 22.666 1.571 17.347 1.00 40.08 95 ALA A CA 1
ATOM 761 C C . ALA A 1 95 ? 22.360 0.086 17.220 1.00 42.20 95 ALA A C 1
ATOM 762 O O . ALA A 1 95 ? 21.319 -0.309 16.670 1.00 41.75 95 ALA A O 1
ATOM 764 N N . LEU A 1 96 ? 23.259 -0.739 17.756 1.00 42.85 96 LEU A N 1
ATOM 765 C CA . LEU A 1 96 ? 23.074 -2.187 17.758 1.00 42.50 96 LEU A CA 1
ATOM 766 C C . LEU A 1 96 ? 23.460 -2.836 19.093 1.00 45.16 96 LEU A C 1
ATOM 767 O O . LEU A 1 96 ? 24.565 -2.651 19.587 1.00 45.51 96 LEU A O 1
ATOM 772 N N . ASN A 1 97 ? 22.535 -3.580 19.695 1.00 48.42 97 ASN A N 1
ATOM 773 C CA . ASN A 1 97 ? 22.810 -4.310 20.956 1.00 47.97 97 ASN A CA 1
ATOM 774 C C . ASN A 1 97 ? 23.570 -5.589 20.668 1.00 50.58 97 ASN A C 1
ATOM 775 O O . ASN A 1 97 ? 23.059 -6.482 19.990 1.00 51.12 97 ASN A O 1
ATOM 780 N N . PHE A 1 98 ? 24.794 -5.677 21.163 1.00 52.42 98 PHE A N 1
ATOM 781 C CA . PHE A 1 98 ? 25.584 -6.892 20.966 1.00 53.65 98 PHE A CA 1
ATOM 782 C C . PHE A 1 98 ? 25.544 -7.730 22.222 1.00 57.32 98 PHE A C 1
ATOM 783 O O . PHE A 1 98 ? 26.106 -7.345 23.239 1.00 57.57 98 PHE A O 1
ATOM 791 N N . SER A 1 99 ? 24.892 -8.875 22.144 1.00 60.65 99 SER A N 1
ATOM 792 C CA . SER A 1 99 ? 24.783 -9.788 23.281 1.00 61.79 99 SER A CA 1
ATOM 793 C C . SER A 1 99 ? 26.101 -10.496 23.606 1.00 66.26 99 SER A C 1
ATOM 794 O O . SER A 1 99 ? 26.766 -11.010 22.716 1.00 67.31 99 SER A O 1
ATOM 797 N N . LEU A 1 100 ? 26.481 -10.517 24.878 1.00 69.43 100 LEU A N 1
ATOM 798 C CA . LEU A 1 100 ? 27.703 -11.207 25.290 1.00 70.58 100 LEU A CA 1
ATOM 799 C C . LEU A 1 100 ? 27.563 -12.734 25.389 1.00 77.08 100 LEU A C 1
ATOM 800 O O . LEU A 1 100 ? 28.569 -13.448 25.407 1.00 77.78 100 LEU A O 1
ATOM 805 N N . ASN A 1 101 ? 26.327 -13.232 25.456 1.00 80.97 101 ASN A N 1
ATOM 806 C CA . ASN A 1 101 ? 26.079 -14.671 25.446 1.00 80.94 101 ASN A CA 1
ATOM 807 C C . ASN A 1 101 ? 26.519 -15.315 24.120 1.00 85.66 101 ASN A C 1
ATOM 808 O O . ASN A 1 101 ? 26.130 -14.874 23.039 1.00 86.15 101 ASN A O 1
ATOM 813 N N . GLU A 1 102 ? 27.335 -16.361 24.227 1.00 87.84 102 GLU A N 1
ATOM 814 C CA . GLU A 1 102 ? 27.921 -17.088 23.084 1.00 84.39 102 GLU A CA 1
ATOM 815 C C . GLU A 1 102 ? 28.644 -16.167 22.116 1.00 85.96 102 GLU A C 1
ATOM 816 O O . GLU A 1 102 ? 28.517 -16.304 20.900 1.00 86.53 102 GLU A O 1
ATOM 822 N N . SER A 1 103 ? 29.422 -15.244 22.669 1.00 83.00 103 SER A N 1
ATOM 823 C CA . SER A 1 103 ? 30.093 -14.245 21.869 1.00 76.92 103 SER A CA 1
ATOM 824 C C . SER A 1 103 ? 31.557 -14.609 21.682 1.00 79.17 103 SER A C 1
ATOM 825 O O . SER A 1 103 ? 32.166 -15.189 22.579 1.00 80.52 103 SER A O 1
ATOM 828 N N . SER A 1 104 ? 32.106 -14.279 20.513 1.00 77.29 104 SER A N 1
ATOM 829 C CA . SER A 1 104 ? 33.538 -14.352 20.237 1.00 72.19 104 SER A CA 1
ATOM 830 C C . SER A 1 104 ? 33.974 -13.052 19.555 1.00 73.81 104 SER A C 1
ATOM 831 O O . SER A 1 104 ? 33.156 -12.322 19.020 1.00 72.40 104 SER A O 1
ATOM 834 N N . VAL A 1 105 ? 35.277 -12.782 19.559 1.00 72.73 105 VAL A N 1
ATOM 835 C CA . VAL A 1 105 ? 35.829 -11.602 18.910 1.00 68.29 105 VAL A CA 1
ATOM 836 C C . VAL A 1 105 ? 35.428 -11.548 17.437 1.00 70.72 105 VAL A C 1
ATOM 837 O O . VAL A 1 105 ? 35.194 -10.473 16.905 1.00 71.21 105 VAL A O 1
ATOM 841 N N . GLU A 1 106 ? 35.332 -12.706 16.793 1.00 71.55 106 GLU A N 1
ATOM 842 C CA . GLU A 1 106 ? 34.891 -12.777 15.392 1.00 68.85 106 GLU A CA 1
ATOM 843 C C . GLU A 1 106 ? 33.448 -12.296 15.194 1.00 69.34 106 GLU A C 1
ATOM 844 O O . GLU A 1 106 ? 33.154 -11.641 14.199 1.00 68.97 106 GLU A O 1
ATOM 850 N N . LYS A 1 107 ? 32.556 -12.617 16.129 1.00 67.83 107 LYS A N 1
ATOM 851 C CA . LYS A 1 107 ? 31.163 -12.109 16.061 1.00 63.59 107 LYS A CA 1
ATOM 852 C C . LYS A 1 107 ? 31.040 -10.590 16.297 1.00 63.40 107 LYS A C 1
ATOM 853 O O . LYS A 1 107 ? 30.201 -9.917 15.672 1.00 62.75 107 LYS A O 1
ATOM 859 N N . LEU A 1 108 ? 31.894 -10.057 17.172 1.00 59.48 108 LEU A N 1
ATOM 860 C CA . LEU A 1 108 ? 31.882 -8.645 17.471 1.00 55.26 108 LEU A CA 1
ATOM 861 C C . LEU A 1 108 ? 32.267 -7.830 16.240 1.00 56.97 108 LEU A C 1
ATOM 862 O O . LEU A 1 108 ? 31.620 -6.829 15.925 1.00 56.38 108 LEU A O 1
ATOM 867 N N . GLU A 1 109 ? 33.324 -8.264 15.554 1.00 56.99 109 GLU A N 1
ATOM 868 C CA . GLU A 1 109 ? 33.773 -7.630 14.306 1.00 55.67 109 GLU A CA 1
ATOM 869 C C . GLU A 1 109 ? 32.698 -7.622 13.226 1.00 56.54 109 GLU A C 1
ATOM 870 O O . GLU A 1 109 ? 32.576 -6.648 12.498 1.00 56.75 109 GLU A O 1
ATOM 876 N N . CYS A 1 110 ? 31.914 -8.696 13.134 1.00 56.88 110 CYS A N 1
ATOM 877 C CA . CYS A 1 110 ? 30.822 -8.754 12.159 1.00 55.44 110 CYS A CA 1
ATOM 878 C C . CYS A 1 110 ? 29.690 -7.810 12.552 1.00 54.00 110 CYS A C 1
ATOM 879 O O . CYS A 1 110 ? 29.067 -7.202 11.687 1.00 53.74 110 CYS A O 1
ATOM 882 N N . GLU A 1 111 ? 29.396 -7.727 13.843 1.00 51.65 111 GLU A N 1
ATOM 883 C CA . GLU A 1 111 ? 28.377 -6.778 14.302 1.00 47.93 111 GLU A CA 1
ATOM 884 C C . GLU A 1 111 ? 28.841 -5.345 14.118 1.00 47.49 111 GLU A C 1
ATOM 885 O O . GLU A 1 111 ? 28.052 -4.473 13.772 1.00 46.33 111 GLU A O 1
ATOM 891 N N . ILE A 1 112 ? 30.134 -5.109 14.324 1.00 47.50 112 ILE A N 1
ATOM 892 C CA . ILE A 1 112 ? 30.727 -3.817 14.009 1.00 44.87 112 ILE A CA 1
ATOM 893 C C . ILE A 1 112 ? 30.704 -3.572 12.505 1.00 46.65 112 ILE A C 1
ATOM 894 O O . ILE A 1 112 ? 30.514 -2.438 12.068 1.00 44.52 112 ILE A O 1
ATOM 899 N N . GLU A 1 113 ? 30.872 -4.637 11.717 1.00 47.35 113 GLU A N 1
ATOM 900 C CA . GLU A 1 113 ? 30.761 -4.528 10.270 1.00 48.02 113 GLU A CA 1
ATOM 901 C C . GLU A 1 113 ? 29.326 -4.222 9.795 1.00 48.70 113 GLU A C 1
ATOM 902 O O . GLU A 1 113 ? 29.136 -3.395 8.887 1.00 48.92 113 GLU A O 1
ATOM 908 N N . VAL A 1 114 ? 28.328 -4.859 10.413 1.00 46.75 114 VAL A N 1
ATOM 909 C CA . VAL A 1 114 ? 26.938 -4.523 10.144 1.00 44.46 114 VAL A CA 1
ATOM 910 C C . VAL A 1 114 ? 26.691 -3.022 10.387 1.00 45.24 114 VAL A C 1
ATOM 911 O O . VAL A 1 114 ? 26.042 -2.367 9.568 1.00 45.01 114 VAL A O 1
ATOM 915 N N . VAL A 1 115 ? 27.235 -2.480 11.479 1.00 43.18 115 VAL A N 1
ATOM 916 C CA . VAL A 1 115 ? 27.129 -1.046 11.736 1.00 42.01 115 VAL A CA 1
ATOM 917 C C . VAL A 1 115 ? 27.833 -0.193 10.665 1.00 43.87 115 VAL A C 1
ATOM 918 O O . VAL A 1 115 ? 27.255 0.776 10.202 1.00 42.43 115 VAL A O 1
ATOM 922 N N . ILE A 1 116 ? 29.044 -0.579 10.256 1.00 45.15 116 ILE A N 1
ATOM 923 C CA . ILE A 1 116 ? 29.800 0.120 9.214 1.00 45.98 116 ILE A CA 1
ATOM 924 C C . ILE A 1 116 ? 29.120 0.098 7.842 1.00 47.74 116 ILE A C 1
ATOM 925 O O . ILE A 1 116 ? 28.988 1.135 7.215 1.00 46.60 116 ILE A O 1
ATOM 930 N N . ARG A 1 117 ? 28.670 -1.076 7.408 1.00 49.36 117 ARG A N 1
ATOM 931 C CA . ARG A 1 117 ? 27.879 -1.180 6.173 1.00 49.61 117 ARG A CA 1
ATOM 932 C C . ARG A 1 117 ? 26.615 -0.358 6.236 1.00 50.35 117 ARG A C 1
ATOM 933 O O . ARG A 1 117 ? 26.244 0.251 5.233 1.00 50.94 117 ARG A O 1
ATOM 941 N N . SER A 1 118 ? 25.963 -0.330 7.404 1.00 48.09 118 SER A N 1
ATOM 942 C CA . SER A 1 118 ? 24.767 0.463 7.570 1.00 46.59 118 SER A CA 1
ATOM 943 C C . SER A 1 118 ? 25.051 1.970 7.534 1.00 47.85 118 SER A C 1
ATOM 944 O O . SER A 1 118 ? 24.224 2.739 7.054 1.00 47.40 118 SER A O 1
ATOM 947 N N . MET A 1 119 ? 26.206 2.395 8.046 1.00 47.86 119 MET A N 1
ATOM 948 C CA . MET A 1 119 ? 26.563 3.809 8.007 1.00 47.42 119 MET A CA 1
ATOM 949 C C . MET A 1 119 ? 26.788 4.190 6.551 1.00 50.55 119 MET A C 1
ATOM 950 O O . MET A 1 119 ? 26.340 5.233 6.102 1.00 49.51 119 MET A O 1
ATOM 955 N N . GLU A 1 120 ? 27.493 3.336 5.825 1.00 53.03 120 GLU A N 1
ATOM 956 C CA . GLU A 1 120 ? 27.645 3.532 4.400 1.00 55.93 120 GLU A CA 1
ATOM 957 C C . GLU A 1 120 ? 26.289 3.501 3.676 1.00 56.77 120 GLU A C 1
ATOM 958 O O . GLU A 1 120 ? 26.026 4.326 2.820 1.00 58.09 120 GLU A O 1
ATOM 964 N N . ASN A 1 121 ? 25.423 2.562 4.033 1.00 57.39 121 ASN A N 1
ATOM 965 C CA . ASN A 1 121 ? 24.041 2.568 3.523 1.00 56.64 121 ASN A CA 1
ATOM 966 C C . ASN A 1 121 ? 23.290 3.893 3.732 1.00 58.96 121 ASN A C 1
ATOM 967 O O . ASN A 1 121 ? 22.504 4.314 2.882 1.00 59.89 121 ASN A O 1
ATOM 972 N N . LEU A 1 122 ? 23.529 4.539 4.874 1.00 59.14 122 LEU A N 1
ATOM 973 C CA . LEU A 1 122 ? 22.911 5.823 5.190 1.00 56.76 122 LEU A CA 1
ATOM 974 C C . LEU A 1 122 ? 23.472 6.955 4.324 1.00 60.50 122 LEU A C 1
ATOM 975 O O . LEU A 1 122 ? 22.687 7.708 3.748 1.00 60.92 122 LEU A O 1
ATOM 980 N N . TYR A 1 123 ? 24.804 7.084 4.217 1.00 62.02 123 TYR A N 1
ATOM 981 C CA . TYR A 1 123 ? 25.386 8.120 3.359 1.00 62.88 123 TYR A CA 1
ATOM 982 C C . TYR A 1 123 ? 25.039 7.845 1.885 1.00 68.49 123 TYR A C 1
ATOM 983 O O . TYR A 1 123 ? 25.407 8.648 0.978 1.00 71.18 123 TYR A O 1
ATOM 992 N N . HIS A 1 124 ? 24.347 6.724 1.625 1.00 70.43 124 HIS A N 1
ATOM 993 C CA . HIS A 1 124 ? 23.908 6.421 0.247 1.00 70.29 124 HIS A CA 1
ATOM 994 C C . HIS A 1 124 ? 22.465 6.813 0.038 1.00 72.74 124 HIS A C 1
ATOM 995 O O . HIS A 1 124 ? 22.115 7.274 -1.036 1.00 75.79 124 HIS A O 1
ATOM 1002 N N . ILE A 1 125 ? 21.610 6.636 1.035 1.00 73.46 125 ILE A N 1
ATOM 1003 C CA . ILE A 1 125 ? 20.290 7.247 0.932 1.00 71.87 125 ILE A CA 1
ATOM 1004 C C . ILE A 1 125 ? 20.384 8.802 0.971 1.00 76.22 125 ILE A C 1
ATOM 1005 O O . ILE A 1 125 ? 19.433 9.476 0.535 1.00 79.62 125 ILE A O 1
ATOM 1010 N N . LEU A 1 126 ? 21.530 9.361 1.415 1.00 77.62 126 LEU A N 1
ATOM 1011 C CA . LEU A 1 126 ? 21.693 10.823 1.639 1.00 76.56 126 LEU A CA 1
ATOM 1012 C C . LEU A 1 126 ? 22.544 11.640 0.650 1.00 83.14 126 LEU A C 1
ATOM 1013 O O . LEU A 1 126 ? 22.298 12.854 0.473 1.00 84.64 126 LEU A O 1
ATOM 1018 N N . GLN A 1 127 ? 23.535 11.024 0.006 1.00 86.87 127 GLN A N 1
ATOM 1019 C CA . GLN A 1 127 ? 24.437 11.789 -0.850 1.00 87.92 127 GLN A CA 1
ATOM 1020 C C . GLN A 1 127 ? 23.869 12.001 -2.261 1.00 93.41 127 GLN A C 1
ATOM 1021 O O . GLN A 1 127 ? 24.011 13.086 -2.847 1.00 94.69 127 GLN A O 1
ATOM 1027 N N . ASP A 1 128 ? 23.228 10.964 -2.797 1.00 95.76 128 ASP A N 1
ATOM 1028 C CA . ASP A 1 128 ? 22.527 11.045 -4.100 1.00 94.70 128 ASP A CA 1
ATOM 1029 C C . ASP A 1 128 ? 21.198 11.833 -3.970 1.00 98.29 128 ASP A C 1
ATOM 1030 O O . ASP A 1 128 ? 20.712 12.441 -4.952 1.00 99.20 128 ASP A O 1
ATOM 1035 N N . LYS A 1 129 ? 20.647 11.814 -2.747 1.00 98.01 129 LYS A N 1
ATOM 1036 C CA . LYS A 1 129 ? 19.448 12.572 -2.325 1.00 94.86 129 LYS A CA 1
ATOM 1037 C C . LYS A 1 129 ? 19.724 14.005 -1.794 1.00 98.86 129 LYS A C 1
ATOM 1038 O O . LYS A 1 129 ? 18.788 14.679 -1.340 1.00 99.88 129 LYS A O 1
ATOM 1044 N N . GLY A 1 130 ? 20.992 14.447 -1.825 1.00 99.17 130 GLY A N 1
ATOM 1045 C CA . GLY A 1 130 ? 21.359 15.879 -1.676 1.00 95.93 130 GLY A CA 1
ATOM 1046 C C . GLY A 1 130 ? 21.297 16.605 -0.332 1.00 99.01 130 GLY A C 1
ATOM 1047 O O . GLY A 1 130 ? 21.097 17.823 -0.297 1.00 100.83 130 GLY A O 1
ATOM 1048 N N . ILE A 1 131 ? 21.479 15.876 0.770 1.00 97.28 131 ILE A N 1
ATOM 1049 C CA . ILE A 1 131 ? 21.426 16.449 2.125 1.00 91.15 131 ILE A CA 1
ATOM 1050 C C . ILE A 1 131 ? 22.450 15.708 2.973 1.00 91.65 131 ILE A C 1
ATOM 1051 O O . ILE A 1 131 ? 22.446 14.491 2.988 1.00 91.92 131 ILE A O 1
ATOM 1056 N N . THR A 1 132 ? 23.321 16.437 3.673 1.00 89.85 132 THR A N 1
ATOM 1057 C CA . THR A 1 132 ? 24.580 15.856 4.198 1.00 84.67 132 THR A CA 1
ATOM 1058 C C . THR A 1 132 ? 24.926 16.133 5.683 1.00 85.21 132 THR A C 1
ATOM 1059 O O . THR A 1 132 ? 24.753 17.257 6.190 1.00 86.06 132 THR A O 1
ATOM 1063 N N . LEU A 1 133 ? 25.462 15.106 6.348 1.00 82.34 133 LEU A N 1
ATOM 1064 C CA . LEU A 1 133 ? 25.865 15.164 7.769 1.00 78.11 133 LEU A CA 1
ATOM 1065 C C . LEU A 1 133 ? 27.371 15.479 7.854 1.00 80.59 133 LEU A C 1
ATOM 1066 O O . LEU A 1 133 ? 28.129 15.008 7.001 1.00 82.32 133 LEU A O 1
ATOM 1071 N N . ASP A 1 134 ? 27.805 16.222 8.881 1.00 80.16 134 ASP A N 1
ATOM 1072 C CA . ASP A 1 134 ? 29.180 16.690 8.976 1.00 78.50 134 ASP A CA 1
ATOM 1073 C C . ASP A 1 134 ? 30.171 15.771 9.773 1.00 80.07 134 ASP A C 1
ATOM 1074 O O . ASP A 1 134 ? 29.778 14.736 10.311 1.00 79.24 134 ASP A O 1
ATOM 1079 N N . THR A 1 135 ? 31.435 16.179 9.825 1.00 80.25 135 THR A N 1
ATOM 1080 C CA . THR A 1 135 ? 32.487 15.343 10.392 1.00 77.81 135 THR A CA 1
ATOM 1081 C C . THR A 1 135 ? 32.479 15.077 11.893 1.00 78.69 135 THR A C 1
ATOM 1082 O O . THR A 1 135 ? 32.391 13.930 12.330 1.00 78.72 135 THR A O 1
ATOM 1086 N N . ASP A 1 136 ? 32.573 16.145 12.679 1.00 79.63 136 ASP A N 1
ATOM 1087 C CA . ASP A 1 136 ? 32.967 16.035 14.078 1.00 78.98 136 ASP A CA 1
ATOM 1088 C C . ASP A 1 136 ? 31.888 16.717 14.912 1.00 80.64 136 ASP A C 1
ATOM 1089 O O . ASP A 1 136 ? 32.023 16.852 16.128 1.00 83.14 136 ASP A O 1
ATOM 1094 N N . SER B 1 3 ? -6.684 -23.620 -0.996 1.00 59.76 3 SER B N 1
ATOM 1095 C CA . SER B 1 3 ? -7.335 -22.448 -1.653 1.00 59.79 3 SER B CA 1
ATOM 1096 C C . SER B 1 3 ? -7.109 -22.438 -3.170 1.00 60.14 3 SER B C 1
ATOM 1097 O O . SER B 1 3 ? -5.940 -22.467 -3.636 1.00 60.21 3 SER B O 1
ATOM 1100 N N . ARG B 1 4 ? -8.213 -22.368 -3.921 1.00 58.50 4 ARG B N 1
ATOM 1101 C CA . ARG B 1 4 ? -8.183 -22.317 -5.388 1.00 56.48 4 ARG B CA 1
ATOM 1102 C C . ARG B 1 4 ? -7.385 -21.121 -5.928 1.00 57.39 4 ARG B C 1
ATOM 1103 O O . ARG B 1 4 ? -6.787 -21.202 -6.991 1.00 57.87 4 ARG B O 1
ATOM 1111 N N . ALA B 1 5 ? -7.370 -20.008 -5.192 1.00 56.56 5 ALA B N 1
ATOM 1112 C CA . ALA B 1 5 ? -6.664 -18.809 -5.629 1.00 53.03 5 ALA B CA 1
ATOM 1113 C C . ALA B 1 5 ? -5.167 -18.988 -5.454 1.00 54.67 5 ALA B C 1
ATOM 1114 O O . ALA B 1 5 ? -4.378 -18.613 -6.329 1.00 56.29 5 ALA B O 1
ATOM 1116 N N . ASP B 1 6 ? -4.765 -19.554 -4.327 1.00 54.38 6 ASP B N 1
ATOM 1117 C CA . ASP B 1 6 ? -3.342 -19.794 -4.072 1.00 53.81 6 ASP B CA 1
ATOM 1118 C C . ASP B 1 6 ? -2.763 -20.760 -5.077 1.00 55.40 6 ASP B C 1
ATOM 1119 O O . ASP B 1 6 ? -1.592 -20.651 -5.409 1.00 57.73 6 ASP B O 1
ATOM 1124 N N . ARG B 1 7 ? -3.557 -21.723 -5.539 1.00 55.99 7 ARG B N 1
ATOM 1125 C CA . ARG B 1 7 ? -3.059 -22.672 -6.520 1.00 56.02 7 ARG B CA 1
ATOM 1126 C C . ARG B 1 7 ? -2.876 -21.953 -7.857 1.00 56.37 7 ARG B C 1
ATOM 1127 O O . ARG B 1 7 ? -1.911 -22.182 -8.567 1.00 57.32 7 ARG B O 1
ATOM 1135 N N . LEU B 1 8 ? -3.821 -21.086 -8.200 1.00 55.91 8 LEU B N 1
ATOM 1136 C CA . LEU B 1 8 ? -3.772 -20.378 -9.468 1.00 54.07 8 LEU B CA 1
ATOM 1137 C C . LEU B 1 8 ? -2.573 -19.418 -9.541 1.00 54.06 8 LEU B C 1
ATOM 1138 O O . LEU B 1 8 ? -1.854 -19.410 -10.534 1.00 52.60 8 LEU B O 1
ATOM 1143 N N . LEU B 1 9 ? -2.372 -18.616 -8.488 1.00 52.99 9 LEU B N 1
ATOM 1144 C CA . LEU B 1 9 ? -1.243 -17.678 -8.442 1.00 51.09 9 LEU B CA 1
ATOM 1145 C C . LEU B 1 9 ? 0.106 -18.383 -8.477 1.00 52.38 9 LEU B C 1
ATOM 1146 O O . LEU B 1 9 ? 1.012 -17.930 -9.168 1.00 50.79 9 LEU B O 1
ATOM 1151 N N . ARG B 1 10 ? 0.234 -19.484 -7.735 1.00 53.27 10 ARG B N 1
ATOM 1152 C CA . ARG B 1 10 ? 1.482 -20.251 -7.721 1.00 54.56 10 ARG B CA 1
ATOM 1153 C C . ARG B 1 10 ? 1.804 -20.786 -9.103 1.00 55.23 10 ARG B C 1
ATOM 1154 O O . ARG B 1 10 ? 2.947 -20.717 -9.536 1.00 57.52 10 ARG B O 1
ATOM 1162 N N . GLN B 1 11 ? 0.799 -21.331 -9.771 1.00 55.21 11 GLN B N 1
ATOM 1163 C CA . GLN B 1 11 ? 0.935 -21.824 -11.129 1.00 55.85 11 GLN B CA 1
ATOM 1164 C C . GLN B 1 11 ? 1.296 -20.714 -12.100 1.00 55.80 11 GLN B C 1
ATOM 1165 O O . GLN B 1 11 ? 2.097 -20.929 -13.004 1.00 55.71 11 GLN B O 1
ATOM 1171 N N . PHE B 1 12 ? 0.677 -19.545 -11.927 1.00 54.89 12 PHE B N 1
ATOM 1172 C CA . PHE B 1 12 ? 0.929 -18.419 -12.793 1.00 52.45 12 PHE B CA 1
ATOM 1173 C C . PHE B 1 12 ? 2.336 -17.844 -12.616 1.00 53.15 12 PHE B C 1
ATOM 1174 O O . PHE B 1 12 ? 2.994 -17.491 -13.594 1.00 52.37 12 PHE B O 1
ATOM 1182 N N . SER B 1 13 ? 2.780 -17.734 -11.372 1.00 52.67 13 SER B N 1
ATOM 1183 C CA . SER B 1 13 ? 4.144 -17.337 -11.056 1.00 53.58 13 SER B CA 1
ATOM 1184 C C . SER B 1 13 ? 5.180 -18.235 -11.701 1.00 55.53 13 SER B C 1
ATOM 1185 O O . SER B 1 13 ? 6.175 -17.746 -12.229 1.00 54.31 13 SER B O 1
ATOM 1188 N N . LEU B 1 14 ? 4.962 -19.549 -11.602 1.00 57.06 14 LEU B N 1
ATOM 1189 C CA . LEU B 1 14 ? 5.890 -20.513 -12.178 1.00 59.30 14 LEU B CA 1
ATOM 1190 C C . LEU B 1 14 ? 5.928 -20.352 -13.684 1.00 60.20 14 LEU B C 1
ATOM 1191 O O . LEU B 1 14 ? 7.011 -20.403 -14.281 1.00 60.91 14 LEU B O 1
ATOM 1196 N N . LYS B 1 15 ? 4.756 -20.141 -14.297 1.00 60.05 15 LYS B N 1
ATOM 1197 C CA . LYS B 1 15 ? 4.702 -19.815 -15.718 1.00 59.56 15 LYS B CA 1
ATOM 1198 C C . LYS B 1 15 ? 5.478 -18.521 -16.044 1.00 59.67 15 LYS B C 1
ATOM 1199 O O . LYS B 1 15 ? 6.133 -18.444 -17.088 1.00 59.96 15 LYS B O 1
ATOM 1205 N N . LEU B 1 16 ? 5.419 -17.515 -15.166 1.00 58.31 16 LEU B N 1
ATOM 1206 C CA . LEU B 1 16 ? 6.162 -16.275 -15.402 1.00 56.80 16 LEU B CA 1
ATOM 1207 C C . LEU B 1 16 ? 7.672 -16.499 -15.452 1.00 57.59 16 LEU B C 1
ATOM 1208 O O . LEU B 1 16 ? 8.333 -15.981 -16.328 1.00 55.35 16 LEU B O 1
ATOM 1213 N N . ASN B 1 17 ? 8.203 -17.253 -14.491 1.00 59.00 17 ASN B N 1
ATOM 1214 C CA . ASN B 1 17 ? 9.639 -17.569 -14.424 1.00 60.11 17 ASN B CA 1
ATOM 1215 C C . ASN B 1 17 ? 10.097 -18.311 -15.670 1.00 61.29 17 ASN B C 1
ATOM 1216 O O . ASN B 1 17 ? 11.134 -18.011 -16.256 1.00 59.82 17 ASN B O 1
ATOM 1221 N N . THR B 1 18 ? 9.285 -19.288 -16.035 1.00 63.04 18 THR B N 1
ATOM 1222 C CA . THR B 1 18 ? 9.342 -20.000 -17.307 1.00 65.60 18 THR B CA 1
ATOM 1223 C C . THR B 1 18 ? 9.479 -19.099 -18.543 1.00 65.50 18 THR B C 1
ATOM 1224 O O . THR B 1 18 ? 10.202 -19.431 -19.456 1.00 64.32 18 THR B O 1
ATOM 1228 N N . ASP B 1 19 ? 8.781 -17.967 -18.554 1.00 66.35 19 ASP B N 1
ATOM 1229 C CA . ASP B 1 19 ? 8.947 -16.929 -19.589 1.00 65.92 19 ASP B CA 1
ATOM 1230 C C . ASP B 1 19 ? 10.059 -15.912 -19.285 1.00 64.91 19 ASP B C 1
ATOM 1231 O O . ASP B 1 19 ? 10.113 -14.860 -19.905 1.00 64.34 19 ASP B O 1
ATOM 1236 N N . SER B 1 20 ? 10.941 -16.229 -18.349 1.00 63.64 20 SER B N 1
ATOM 1237 C CA . SER B 1 20 ? 12.024 -15.327 -17.948 1.00 64.09 20 SER B CA 1
ATOM 1238 C C . SER B 1 20 ? 11.539 -14.018 -17.325 1.00 62.04 20 SER B C 1
ATOM 1239 O O . SER B 1 20 ? 12.198 -13.004 -17.434 1.00 61.13 20 SER B O 1
ATOM 1242 N N . ILE B 1 21 ? 10.389 -14.037 -16.666 1.00 60.91 21 ILE B N 1
ATOM 1243 C CA . ILE B 1 21 ? 9.908 -12.846 -15.995 1.00 57.05 21 ILE B CA 1
ATOM 1244 C C . ILE B 1 21 ? 10.017 -13.027 -14.501 1.00 56.59 21 ILE B C 1
ATOM 1245 O O . ILE B 1 21 ? 9.528 -14.014 -13.959 1.00 55.74 21 ILE B O 1
ATOM 1250 N N . VAL B 1 22 ? 10.690 -12.083 -13.848 1.00 54.68 22 VAL B N 1
ATOM 1251 C CA . VAL B 1 22 ? 10.813 -12.065 -12.395 1.00 52.68 22 VAL B CA 1
ATOM 1252 C C . VAL B 1 22 ? 9.574 -11.435 -11.802 1.00 52.23 22 VAL B C 1
ATOM 1253 O O . VAL B 1 22 ? 9.022 -10.488 -12.380 1.00 51.34 22 VAL B O 1
ATOM 1257 N N . PHE B 1 23 ? 9.135 -11.944 -10.652 1.00 49.88 23 PHE B N 1
ATOM 1258 C CA . PHE B 1 23 ? 7.985 -11.346 -9.984 1.00 47.93 23 PHE B CA 1
ATOM 1259 C C . PHE B 1 23 ? 8.293 -10.954 -8.543 1.00 47.69 23 PHE B C 1
ATOM 1260 O O . PHE B 1 23 ? 9.310 -11.364 -7.979 1.00 47.09 23 PHE B O 1
ATOM 1268 N N . ASP B 1 24 ? 7.415 -10.132 -7.968 1.00 46.01 24 ASP B N 1
ATOM 1269 C CA . ASP B 1 24 ? 7.469 -9.802 -6.550 1.00 43.75 24 ASP B CA 1
ATOM 1270 C C . ASP B 1 24 ? 6.211 -10.332 -5.925 1.00 43.59 24 ASP B C 1
ATOM 1271 O O . ASP B 1 24 ? 5.117 -9.950 -6.324 1.00 43.31 24 ASP B O 1
ATOM 1276 N N . GLU B 1 25 ? 6.373 -11.214 -4.960 1.00 42.75 25 GLU B N 1
ATOM 1277 C CA . GLU B 1 25 ? 5.248 -11.730 -4.201 1.00 42.74 25 GLU B CA 1
ATOM 1278 C C . GLU B 1 25 ? 5.313 -11.261 -2.752 1.00 44.03 25 GLU B C 1
ATOM 1279 O O . GLU B 1 25 ? 6.387 -11.025 -2.182 1.00 45.30 25 GLU B O 1
ATOM 1285 N N . ASN B 1 26 ? 4.143 -11.136 -2.154 1.00 42.25 26 ASN B N 1
ATOM 1286 C CA . ASN B 1 26 ? 4.046 -10.614 -0.837 1.00 40.25 26 ASN B CA 1
ATOM 1287 C C . ASN B 1 26 ? 2.776 -11.184 -0.273 1.00 42.43 26 ASN B C 1
ATOM 1288 O O . ASN B 1 26 ? 1.702 -11.046 -0.870 1.00 41.69 26 ASN B O 1
ATOM 1293 N N . ARG B 1 27 ? 2.885 -11.833 0.880 1.00 42.34 27 ARG B N 1
ATOM 1294 C CA . ARG B 1 27 ? 1.705 -12.285 1.584 1.00 39.81 27 ARG B CA 1
ATOM 1295 C C . ARG B 1 27 ? 1.443 -11.415 2.812 1.00 42.24 27 ARG B C 1
ATOM 1296 O O . ARG B 1 27 ? 2.371 -11.166 3.589 1.00 41.04 27 ARG B O 1
ATOM 1304 N N . LEU B 1 28 ? 0.190 -10.949 2.975 1.00 41.55 28 LEU B N 1
ATOM 1305 C CA . LEU B 1 28 ? -0.190 -10.021 4.031 1.00 39.89 28 LEU B CA 1
ATOM 1306 C C . LEU B 1 28 ? -1.232 -10.648 4.939 1.00 43.66 28 LEU B C 1
ATOM 1307 O O . LEU B 1 28 ? -2.089 -11.396 4.479 1.00 45.04 28 LEU B O 1
ATOM 1312 N N . CYS B 1 29 ? -1.149 -10.351 6.231 1.00 44.58 29 CYS B N 1
ATOM 1313 C CA . CYS B 1 29 ? -2.128 -10.796 7.205 1.00 41.97 29 CYS B CA 1
ATOM 1314 C C . CYS B 1 29 ? -2.242 -9.684 8.236 1.00 44.39 29 CYS B C 1
ATOM 1315 O O . CYS B 1 29 ? -1.283 -9.405 8.955 1.00 41.32 29 CYS B O 1
ATOM 1318 N N . SER B 1 30 ? -3.399 -9.030 8.273 1.00 44.78 30 SER B N 1
ATOM 1319 C CA . SER B 1 30 ? -3.629 -7.985 9.255 1.00 45.44 30 SER B CA 1
ATOM 1320 C C . SER B 1 30 ? -4.792 -8.266 10.182 1.00 47.75 30 SER B C 1
ATOM 1321 O O . SER B 1 30 ? -5.751 -8.938 9.813 1.00 47.72 30 SER B O 1
ATOM 1324 N N . PHE B 1 31 ? -4.669 -7.747 11.402 1.00 48.76 31 PHE B N 1
ATOM 1325 C CA . PHE B 1 31 ? -5.661 -7.942 12.449 1.00 48.71 31 PHE B CA 1
ATOM 1326 C C . PHE B 1 31 ? -5.464 -6.919 13.563 1.00 51.65 31 PHE B C 1
ATOM 1327 O O . PHE B 1 31 ? -4.434 -6.249 13.633 1.00 47.59 31 PHE B O 1
ATOM 1335 N N . ILE B 1 32 ? -6.477 -6.817 14.423 1.00 54.58 32 ILE B N 1
ATOM 1336 C CA . ILE B 1 32 ? -6.457 -5.938 15.588 1.00 55.14 32 ILE B CA 1
ATOM 1337 C C . ILE B 1 32 ? -6.558 -6.789 16.835 1.00 57.49 32 ILE B C 1
ATOM 1338 O O . ILE B 1 32 ? -7.447 -7.619 16.937 1.00 56.85 32 ILE B O 1
ATOM 1343 N N . ILE B 1 33 ? -5.647 -6.565 17.782 1.00 59.34 33 ILE B N 1
ATOM 1344 C CA . ILE B 1 33 ? -5.695 -7.206 19.091 1.00 59.06 33 ILE B CA 1
ATOM 1345 C C . ILE B 1 33 ? -6.231 -6.237 20.147 1.00 62.79 33 ILE B C 1
ATOM 1346 O O . ILE B 1 33 ? -5.934 -5.042 20.103 1.00 60.80 33 ILE B O 1
ATOM 1351 N N . ASP B 1 34 ? -7.046 -6.779 21.071 1.00 65.78 34 ASP B N 1
ATOM 1352 C CA . ASP B 1 34 ? -7.773 -6.009 22.119 1.00 66.36 34 ASP B CA 1
ATOM 1353 C C . ASP B 1 34 ? -8.476 -4.756 21.581 1.00 68.09 34 ASP B C 1
ATOM 1354 O O . ASP B 1 34 ? -8.537 -3.733 22.253 1.00 68.27 34 ASP B O 1
ATOM 1359 N N . ASN B 1 35 ? -8.955 -4.820 20.342 1.00 68.70 35 ASN B N 1
ATOM 1360 C CA . ASN B 1 35 ? -9.596 -3.663 19.721 1.00 66.84 35 ASN B CA 1
ATOM 1361 C C . ASN B 1 35 ? -8.722 -2.414 19.742 1.00 67.99 35 ASN B C 1
ATOM 1362 O O . ASN B 1 35 ? -9.224 -1.304 19.585 1.00 69.00 35 ASN B O 1
ATOM 1367 N N . ARG B 1 36 ? -7.409 -2.590 19.899 1.00 66.72 36 ARG B N 1
ATOM 1368 C CA . ARG B 1 36 ? -6.524 -1.454 20.129 1.00 63.13 36 ARG B CA 1
ATOM 1369 C C . ARG B 1 36 ? -5.218 -1.474 19.318 1.00 62.58 36 ARG B C 1
ATOM 1370 O O . ARG B 1 36 ? -4.729 -0.421 18.917 1.00 62.20 36 ARG B O 1
ATOM 1378 N N . TYR B 1 37 ? -4.652 -2.652 19.092 1.00 60.27 37 TYR B N 1
ATOM 1379 C CA . TYR B 1 37 ? -3.361 -2.775 18.400 1.00 55.50 37 TYR B CA 1
ATOM 1380 C C . TYR B 1 37 ? -3.507 -3.349 17.001 1.00 55.08 37 TYR B C 1
ATOM 1381 O O . TYR B 1 37 ? -3.786 -4.534 16.862 1.00 53.28 37 TYR B O 1
ATOM 1390 N N . ARG B 1 38 ? -3.297 -2.513 15.985 1.00 52.56 38 ARG B N 1
ATOM 1391 C CA . ARG B 1 38 ? -3.295 -2.935 14.606 0.52 48.61 38 ARG B CA 1
ATOM 1392 C C . ARG B 1 38 ? -1.957 -3.598 14.303 1.00 50.27 38 ARG B C 1
ATOM 1393 O O . ARG B 1 38 ? -0.908 -3.007 14.531 1.00 49.60 38 ARG B O 1
ATOM 1401 N N . ILE B 1 39 ? -2.011 -4.830 13.796 1.00 48.08 39 ILE B N 1
ATOM 1402 C CA . ILE B 1 39 ? -0.839 -5.575 13.425 1.00 44.66 39 ILE B CA 1
ATOM 1403 C C . ILE B 1 39 ? -0.886 -6.014 11.968 1.00 46.29 39 ILE B C 1
ATOM 1404 O O . ILE B 1 39 ? -1.923 -6.449 11.472 1.00 44.41 39 ILE B O 1
ATOM 1409 N N . LEU B 1 40 ? 0.254 -5.891 11.283 1.00 45.10 40 LEU B N 1
ATOM 1410 C CA . LEU B 1 40 ? 0.402 -6.414 9.940 1.00 40.42 40 LEU B CA 1
ATOM 1411 C C . LEU B 1 40 ? 1.596 -7.348 9.834 1.00 41.16 40 LEU B C 1
ATOM 1412 O O . LEU B 1 40 ? 2.720 -6.958 10.108 1.00 38.99 40 LEU B O 1
ATOM 1417 N N . LEU B 1 41 ? 1.327 -8.575 9.404 1.00 41.57 41 LEU B N 1
ATOM 1418 C CA . LEU B 1 41 ? 2.351 -9.549 9.058 1.00 39.22 41 LEU B CA 1
ATOM 1419 C C . LEU B 1 41 ? 2.532 -9.560 7.547 1.00 41.65 41 LEU B C 1
ATOM 1420 O O . LEU B 1 41 ? 1.552 -9.699 6.812 1.00 40.54 41 LEU B O 1
ATOM 1425 N N . THR B 1 42 ? 3.776 -9.401 7.097 1.00 40.69 42 THR B N 1
ATOM 1426 C CA . THR B 1 42 ? 4.110 -9.512 5.685 1.00 40.00 42 THR B CA 1
ATOM 1427 C C . THR B 1 42 ? 5.165 -10.567 5.484 1.00 42.61 42 THR B C 1
ATOM 1428 O O . THR B 1 42 ? 6.028 -10.771 6.332 1.00 44.30 42 THR B O 1
ATOM 1432 N N . SER B 1 43 ? 5.094 -11.216 4.333 1.00 43.28 43 SER B N 1
ATOM 1433 C CA . SER B 1 43 ? 6.029 -12.268 3.964 1.00 40.61 43 SER B CA 1
ATOM 1434 C C . SER B 1 43 ? 6.385 -12.071 2.499 1.00 42.25 43 SER B C 1
ATOM 1435 O O . SER B 1 43 ? 5.579 -12.418 1.624 1.00 43.84 43 SER B O 1
ATOM 1438 N N . THR B 1 44 ? 7.546 -11.485 2.225 1.00 41.54 44 THR B N 1
ATOM 1439 C CA . THR B 1 44 ? 7.945 -11.262 0.844 1.00 41.90 44 THR B CA 1
ATOM 1440 C C . THR B 1 44 ? 9.034 -12.255 0.377 1.00 45.70 44 THR B C 1
ATOM 1441 O O . THR B 1 44 ? 9.378 -12.269 -0.798 1.00 49.05 44 THR B O 1
ATOM 1445 N N . ASN B 1 45 ? 9.591 -13.062 1.274 1.00 46.47 45 ASN B N 1
ATOM 1446 C CA . ASN B 1 45 ? 10.522 -14.113 0.862 1.00 48.38 45 ASN B CA 1
ATOM 1447 C C . ASN B 1 45 ? 10.713 -15.238 1.893 1.00 50.07 45 ASN B C 1
ATOM 1448 O O . ASN B 1 45 ? 10.228 -15.151 3.021 1.00 53.36 45 ASN B O 1
ATOM 1453 N N . SER B 1 46 ? 11.445 -16.271 1.514 1.00 49.95 46 SER B N 1
ATOM 1454 C CA . SER B 1 46 ? 11.516 -17.469 2.325 1.00 51.39 46 SER B CA 1
ATOM 1455 C C . SER B 1 46 ? 12.445 -17.450 3.549 1.00 53.39 46 SER B C 1
ATOM 1456 O O . SER B 1 46 ? 12.670 -18.496 4.197 1.00 55.00 46 SER B O 1
ATOM 1459 N N . GLU B 1 47 ? 12.989 -16.267 3.854 1.00 53.07 47 GLU B N 1
ATOM 1460 C CA . GLU B 1 47 ? 13.926 -16.104 4.960 1.00 51.79 47 GLU B CA 1
ATOM 1461 C C . GLU B 1 47 ? 13.350 -15.494 6.241 1.00 52.00 47 GLU B C 1
ATOM 1462 O O . GLU B 1 47 ? 13.744 -15.889 7.353 1.00 50.62 47 GLU B O 1
ATOM 1468 N N . TYR B 1 48 ? 12.439 -14.515 6.075 1.00 49.52 48 TYR B N 1
ATOM 1469 C CA . TYR B 1 48 ? 11.873 -13.815 7.223 1.00 46.56 48 TYR B CA 1
ATOM 1470 C C . TYR B 1 48 ? 10.456 -13.319 7.012 1.00 46.76 48 TYR B C 1
ATOM 1471 O O . TYR B 1 48 ? 9.967 -13.198 5.878 1.00 48.95 48 TYR B O 1
ATOM 1480 N N . ILE B 1 49 ? 9.807 -13.011 8.128 1.00 45.54 49 ILE B N 1
ATOM 1481 C CA . ILE B 1 49 ? 8.522 -12.339 8.114 1.00 42.89 49 ILE B CA 1
ATOM 1482 C C . ILE B 1 49 ? 8.707 -11.007 8.833 1.00 43.38 49 ILE B C 1
ATOM 1483 O O . ILE B 1 49 ? 9.509 -10.918 9.768 1.00 42.43 49 ILE B O 1
ATOM 1488 N N . MET B 1 50 ? 7.985 -9.978 8.395 1.00 42.34 50 MET B N 1
ATOM 1489 C CA . MET B 1 50 ? 7.981 -8.687 9.086 1.00 39.83 50 MET B CA 1
ATOM 1490 C C . MET B 1 50 ? 6.723 -8.526 9.925 1.00 42.86 50 MET B C 1
ATOM 1491 O O . MET B 1 50 ? 5.607 -8.850 9.495 1.00 41.23 50 MET B O 1
ATOM 1496 N N . ILE B 1 51 ? 6.915 -8.021 11.132 1.00 42.44 51 ILE B N 1
ATOM 1497 C CA . ILE B 1 51 ? 5.821 -7.660 11.993 1.00 40.82 51 ILE B CA 1
ATOM 1498 C C . ILE B 1 51 ? 5.752 -6.152 12.105 1.00 43.72 51 ILE B C 1
ATOM 1499 O O . ILE B 1 51 ? 6.717 -5.526 12.587 1.00 43.03 51 ILE B O 1
ATOM 1504 N N . TYR B 1 52 ? 4.631 -5.568 11.669 1.00 42.84 52 TYR B N 1
ATOM 1505 C CA . TYR B 1 52 ? 4.443 -4.117 11.791 1.00 41.95 52 TYR B CA 1
ATOM 1506 C C . TYR B 1 52 ? 3.324 -3.801 12.754 1.00 44.86 52 TYR B C 1
ATOM 1507 O O . TYR B 1 52 ? 2.193 -4.280 12.562 1.00 43.79 52 TYR B O 1
ATOM 1516 N N . GLY B 1 53 ? 3.642 -3.006 13.787 1.00 45.04 53 GLY B N 1
ATOM 1517 C CA . GLY B 1 53 ? 2.642 -2.475 14.695 1.00 42.08 53 GLY B CA 1
ATOM 1518 C C . GLY B 1 53 ? 2.274 -1.081 14.250 1.00 45.94 53 GLY B C 1
ATOM 1519 O O . GLY B 1 53 ? 3.075 -0.162 14.407 1.00 46.33 53 GLY B O 1
ATOM 1520 N N . PHE B 1 54 ? 1.085 -0.908 13.673 1.00 48.18 54 PHE B N 1
ATOM 1521 C CA . PHE B 1 54 ? 0.626 0.419 13.217 1.00 47.38 54 PHE B CA 1
ATOM 1522 C C . PHE B 1 54 ? 0.147 1.244 14.380 1.00 50.79 54 PHE B C 1
ATOM 1523 O O . PHE B 1 54 ? -0.934 1.032 14.887 1.00 52.87 54 PHE B O 1
ATOM 1531 N N . CYS B 1 55 ? 0.961 2.215 14.775 1.00 53.69 55 CYS B N 1
ATOM 1532 C CA . CYS B 1 55 ? 0.725 3.021 15.974 1.00 51.81 55 CYS B CA 1
ATOM 1533 C C . CYS B 1 55 ? -0.267 4.127 15.725 1.00 54.74 55 CYS B C 1
ATOM 1534 O O . CYS B 1 55 ? -1.055 4.442 16.603 1.00 54.91 55 CYS B O 1
ATOM 1537 N N . GLY B 1 56 ? -0.213 4.726 14.541 1.00 56.41 56 GLY B N 1
ATOM 1538 C CA . GLY B 1 56 ? -1.158 5.776 14.164 1.00 57.13 56 GLY B CA 1
ATOM 1539 C C . GLY B 1 56 ? -0.453 6.947 13.509 1.00 61.74 56 GLY B C 1
ATOM 1540 O O . GLY B 1 56 ? 0.775 7.026 13.562 1.00 62.24 56 GLY B O 1
ATOM 1541 N N . LYS B 1 57 ? -1.219 7.847 12.882 1.00 63.05 57 LYS B N 1
ATOM 1542 C CA . LYS B 1 57 ? -0.649 9.047 12.257 1.00 62.76 57 LYS B CA 1
ATOM 1543 C C . LYS B 1 57 ? -0.141 10.004 13.325 1.00 66.35 57 LYS B C 1
ATOM 1544 O O . LYS B 1 57 ? -0.878 10.313 14.246 1.00 67.71 57 LYS B O 1
ATOM 1550 N N . PRO B 1 58 ? 1.113 10.480 13.212 1.00 68.24 58 PRO B N 1
ATOM 1551 C CA . PRO B 1 58 ? 1.578 11.419 14.230 1.00 68.82 58 PRO B CA 1
ATOM 1552 C C . PRO B 1 58 ? 1.264 12.865 13.849 1.00 73.24 58 PRO B C 1
ATOM 1553 O O . PRO B 1 58 ? 1.121 13.159 12.659 1.00 73.11 58 PRO B O 1
ATOM 1557 N N . PRO B 1 59 ? 1.127 13.754 14.849 1.00 75.80 59 PRO B N 1
ATOM 1558 C CA . PRO B 1 59 ? 1.081 15.194 14.574 1.00 77.37 59 PRO B CA 1
ATOM 1559 C C . PRO B 1 59 ? 2.259 15.565 13.685 1.00 80.31 59 PRO B C 1
ATOM 1560 O O . PRO B 1 59 ? 3.390 15.189 14.020 1.00 81.25 59 PRO B O 1
ATOM 1564 N N . ASP B 1 60 ? 2.023 16.275 12.578 1.00 81.28 60 ASP B N 1
ATOM 1565 C CA . ASP B 1 60 ? 3.126 16.629 11.671 1.00 81.40 60 ASP B CA 1
ATOM 1566 C C . ASP B 1 60 ? 3.876 17.743 12.406 1.00 83.63 60 ASP B C 1
ATOM 1567 O O . ASP B 1 60 ? 3.516 18.935 12.372 1.00 84.05 60 ASP B O 1
ATOM 1572 N N . ASN B 1 61 ? 4.931 17.295 13.085 1.00 83.74 61 ASN B N 1
ATOM 1573 C CA . ASN B 1 61 ? 5.740 18.117 13.939 1.00 84.00 61 ASN B CA 1
ATOM 1574 C C . ASN B 1 61 ? 7.163 17.580 13.831 1.00 84.52 61 ASN B C 1
ATOM 1575 O O . ASN B 1 61 ? 7.501 16.551 14.424 1.00 84.32 61 ASN B O 1
ATOM 1580 N N . ASN B 1 62 ? 7.985 18.296 13.067 1.00 84.40 6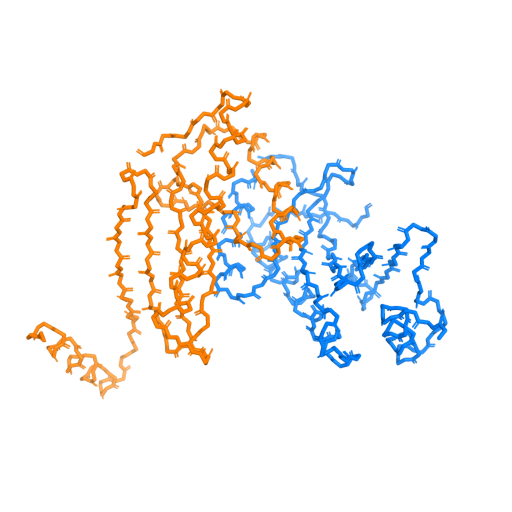2 ASN B N 1
ATOM 1581 C CA . ASN B 1 62 ? 9.353 17.894 12.779 1.00 82.96 62 ASN B CA 1
ATOM 1582 C C . ASN B 1 62 ? 10.208 17.698 14.036 1.00 83.59 62 ASN B C 1
ATOM 1583 O O . ASN B 1 62 ? 11.159 16.908 14.025 1.00 83.24 62 ASN B O 1
ATOM 1588 N N . ASN B 1 63 ? 9.874 18.418 15.106 1.00 83.24 63 ASN B N 1
ATOM 1589 C CA . ASN B 1 63 ? 10.610 18.314 16.362 1.00 82.31 63 ASN B CA 1
ATOM 1590 C C . ASN B 1 63 ? 10.237 17.080 17.188 1.00 81.60 63 ASN B C 1
ATOM 1591 O O . ASN B 1 63 ? 11.106 16.380 17.718 1.00 81.47 63 ASN B O 1
ATOM 1596 N N . LEU B 1 64 ? 8.940 16.802 17.263 1.00 79.87 64 LEU B N 1
ATOM 1597 C CA . LEU B 1 64 ? 8.420 15.594 17.887 1.00 76.25 64 LEU B CA 1
ATOM 1598 C C . LEU B 1 64 ? 9.000 14.322 17.212 1.00 74.97 64 LEU B C 1
ATOM 1599 O O . LEU B 1 64 ? 9.275 13.319 17.879 1.00 73.47 64 LEU B O 1
ATOM 1604 N N . ALA B 1 65 ? 9.173 14.385 15.896 1.00 71.93 65 ALA B N 1
ATOM 1605 C CA . ALA B 1 65 ? 9.819 13.312 15.140 1.00 69.74 65 ALA B CA 1
ATOM 1606 C C . ALA B 1 65 ? 11.260 13.043 15.596 1.00 70.71 65 ALA B C 1
ATOM 1607 O O . ALA B 1 65 ? 11.692 11.897 15.605 1.00 69.75 65 ALA B O 1
ATOM 1609 N N . PHE B 1 66 ? 11.991 14.105 15.967 1.00 71.03 66 PHE B N 1
ATOM 1610 C CA . PHE B 1 66 ? 13.321 13.965 16.572 1.00 69.78 66 PHE B CA 1
ATOM 1611 C C . PHE B 1 66 ? 13.263 13.235 17.921 1.00 70.08 66 PHE B C 1
ATOM 1612 O O . PHE B 1 66 ? 14.224 12.565 18.278 1.00 70.76 66 PHE B O 1
ATOM 1620 N N . GLU B 1 67 ? 12.140 13.306 18.640 1.00 69.22 67 GLU B N 1
ATOM 1621 C CA . GLU B 1 67 ? 11.969 12.472 19.852 1.00 67.84 67 GLU B CA 1
ATOM 1622 C C . GLU B 1 67 ? 11.629 11.022 19.518 1.00 67.37 67 GLU B C 1
ATOM 1623 O O . GLU B 1 67 ? 11.976 10.114 20.277 1.00 68.24 67 GLU B O 1
ATOM 1629 N N . PHE B 1 68 ? 10.928 10.789 18.404 1.00 65.59 68 PHE B N 1
ATOM 1630 C CA . PHE B 1 68 ? 10.722 9.424 17.941 1.00 62.01 68 PHE B CA 1
ATOM 1631 C C . PHE B 1 68 ? 12.079 8.784 17.628 1.00 61.53 68 PHE B C 1
ATOM 1632 O O . PHE B 1 68 ? 12.344 7.668 18.031 1.00 61.32 68 PHE B O 1
ATOM 1640 N N . LEU B 1 69 ? 12.938 9.516 16.933 1.00 61.06 69 LEU B N 1
ATOM 1641 C CA . LEU B 1 69 ? 14.271 9.030 16.601 1.00 59.76 69 LEU B CA 1
ATOM 1642 C C . LEU B 1 69 ? 15.118 8.802 17.834 1.00 61.31 69 LEU B C 1
ATOM 1643 O O . LEU B 1 69 ? 15.817 7.803 17.937 1.00 60.63 69 LEU B O 1
ATOM 1648 N N . ASN B 1 70 ? 15.064 9.756 18.754 1.00 62.07 70 ASN B N 1
ATOM 1649 C CA . ASN B 1 70 ? 15.706 9.595 20.040 1.00 61.05 70 ASN B CA 1
ATOM 1650 C C . ASN B 1 70 ? 15.210 8.384 20.842 1.00 61.85 70 ASN B C 1
ATOM 1651 O O . ASN B 1 70 ? 15.997 7.753 21.540 1.00 63.23 70 ASN B O 1
ATOM 1656 N N . ALA B 1 71 ? 13.930 8.042 20.737 1.00 59.99 71 ALA B N 1
ATOM 1657 C CA . ALA B 1 71 ? 13.408 6.877 21.451 1.00 57.67 71 ALA B CA 1
ATOM 1658 C C . ALA B 1 71 ? 13.967 5.541 20.921 1.00 58.92 71 ALA B C 1
ATOM 1659 O O . ALA B 1 71 ? 13.974 4.528 21.635 1.00 57.27 71 ALA B O 1
ATOM 1661 N N . ASN B 1 72 ? 14.412 5.537 19.657 1.00 57.49 72 ASN B N 1
ATOM 1662 C CA . ASN B 1 72 ? 15.060 4.367 19.072 1.00 54.79 72 ASN B CA 1
ATOM 1663 C C . ASN B 1 72 ? 16.304 3.923 19.822 1.00 55.88 72 ASN B C 1
ATOM 1664 O O . ASN B 1 72 ? 16.692 2.764 19.735 1.00 54.16 72 ASN B O 1
ATOM 1669 N N . LEU B 1 73 ? 16.901 4.828 20.598 1.00 57.08 73 LEU B N 1
ATOM 1670 C CA . LEU B 1 73 ? 17.981 4.451 21.524 1.00 57.31 73 LEU B CA 1
ATOM 1671 C C . LEU B 1 73 ? 17.548 3.446 22.582 1.00 58.45 73 LEU B C 1
ATOM 1672 O O . LEU B 1 73 ? 18.262 2.485 22.853 1.00 58.69 73 LEU B O 1
ATOM 1677 N N . TRP B 1 74 ? 16.367 3.653 23.154 1.00 59.31 74 TRP B N 1
ATOM 1678 C CA . TRP B 1 74 ? 15.814 2.739 24.166 1.00 57.50 74 TRP B CA 1
ATOM 1679 C C . TRP B 1 74 ? 15.385 1.431 23.553 1.00 56.43 74 TRP B C 1
ATOM 1680 O O . TRP B 1 74 ? 15.650 0.379 24.112 1.00 55.62 74 TRP B O 1
ATOM 1691 N N . PHE B 1 75 ? 14.723 1.493 22.401 1.00 56.05 75 PHE B N 1
ATOM 1692 C CA . PHE B 1 75 ? 14.320 0.261 21.699 1.00 53.96 75 PHE B CA 1
ATOM 1693 C C . PHE B 1 75 ? 15.535 -0.561 21.261 1.00 55.02 75 PHE B C 1
ATOM 1694 O O . PHE B 1 75 ? 15.510 -1.786 21.333 1.00 53.53 75 PHE B O 1
ATOM 1702 N N . ALA B 1 76 ? 16.588 0.119 20.822 1.00 54.08 76 ALA B N 1
ATOM 1703 C CA . ALA B 1 76 ? 17.807 -0.564 20.445 1.00 54.08 76 ALA B CA 1
ATOM 1704 C C . ALA B 1 76 ? 18.460 -1.254 21.638 1.00 55.48 76 ALA B C 1
ATOM 1705 O O . ALA B 1 76 ? 18.850 -2.410 21.553 1.00 54.91 76 ALA B O 1
ATOM 1707 N N . GLU B 1 77 ? 18.569 -0.547 22.753 1.00 56.83 77 GLU B N 1
ATOM 1708 C CA . GLU B 1 77 ? 19.182 -1.125 23.948 1.00 56.55 77 GLU B CA 1
ATOM 1709 C C . GLU B 1 77 ? 18.422 -2.338 24.455 1.00 58.50 77 GLU B C 1
ATOM 1710 O O . GLU B 1 77 ? 19.029 -3.278 24.969 1.00 59.32 77 GLU B O 1
ATOM 1716 N N . ASN B 1 78 ? 17.097 -2.316 24.285 1.00 57.97 78 ASN B N 1
ATOM 1717 C CA . ASN B 1 78 ? 16.230 -3.356 24.799 1.00 56.78 78 ASN B CA 1
ATOM 1718 C C . ASN B 1 78 ? 15.848 -4.410 23.782 1.00 56.94 78 ASN B C 1
ATOM 1719 O O . ASN B 1 78 ? 14.849 -5.102 23.951 1.00 58.26 78 ASN B O 1
ATOM 1724 N N . ASN B 1 79 ? 16.646 -4.557 22.740 1.00 55.42 79 ASN B N 1
ATOM 1725 C CA . ASN B 1 79 ? 16.328 -5.509 21.685 1.00 54.03 79 ASN B CA 1
ATOM 1726 C C . ASN B 1 79 ? 14.895 -5.470 21.207 1.00 53.42 79 ASN B C 1
ATOM 1727 O O . ASN B 1 79 ? 14.283 -6.518 20.987 1.00 54.77 79 ASN B O 1
ATOM 1732 N N . GLY B 1 80 ? 14.360 -4.271 21.037 1.00 52.09 80 GLY B N 1
ATOM 1733 C CA . GLY B 1 80 ? 12.972 -4.121 20.637 1.00 48.64 80 GLY B CA 1
ATOM 1734 C C . GLY B 1 80 ? 12.815 -3.810 19.172 1.00 49.00 80 GLY B C 1
ATOM 1735 O O . GLY B 1 80 ? 13.775 -3.854 18.424 1.00 49.42 80 GLY B O 1
ATOM 1736 N N . PRO B 1 81 ? 11.594 -3.471 18.750 1.00 49.08 81 PRO B N 1
ATOM 1737 C CA . PRO B 1 81 ? 11.346 -3.144 17.340 1.00 45.85 81 PRO B CA 1
ATOM 1738 C C . PRO B 1 81 ? 11.929 -1.794 16.937 1.00 47.06 81 PRO B C 1
ATOM 1739 O O . PRO B 1 81 ? 12.301 -0.988 17.802 1.00 42.83 81 PRO B O 1
ATOM 1743 N N . HIS B 1 82 ? 11.975 -1.562 15.624 1.00 46.67 82 HIS B N 1
ATOM 1744 C CA . HIS B 1 82 ? 12.359 -0.281 15.049 1.00 45.95 82 HIS B CA 1
ATOM 1745 C C . HIS B 1 82 ? 11.129 0.633 15.044 1.00 47.88 82 HIS B C 1
ATOM 1746 O O . HIS B 1 82 ? 10.096 0.264 14.504 1.00 46.95 82 HIS B O 1
ATOM 1753 N N . LEU B 1 83 ? 11.239 1.804 15.668 1.00 48.78 83 LEU B N 1
ATOM 1754 C CA . LEU B 1 83 ? 10.231 2.841 15.523 1.00 47.14 83 LEU B CA 1
ATOM 1755 C C . LEU B 1 83 ? 10.480 3.598 14.246 1.00 49.46 83 LEU B C 1
ATOM 1756 O O . LEU B 1 83 ? 11.517 4.240 14.095 1.00 50.73 83 LEU B O 1
ATOM 1761 N N . CYS B 1 84 ? 9.545 3.513 13.310 1.00 49.83 84 CYS B N 1
ATOM 1762 C CA . CYS B 1 84 ? 9.767 4.070 11.974 1.00 48.22 84 CYS B CA 1
ATOM 1763 C C . CYS B 1 84 ? 8.491 4.737 11.484 1.00 50.10 84 CYS B C 1
ATOM 1764 O O . CYS B 1 84 ? 7.460 4.648 12.144 1.00 49.20 84 CYS B O 1
ATOM 1767 N N . TYR B 1 85 ? 8.572 5.368 10.315 1.00 49.94 85 TYR B N 1
ATOM 1768 C CA . TYR B 1 85 ? 7.466 6.081 9.722 1.00 49.05 85 TYR B CA 1
ATOM 1769 C C . TYR B 1 85 ? 7.291 5.722 8.263 1.00 50.26 85 TYR B C 1
ATOM 1770 O O . TYR B 1 85 ? 8.242 5.762 7.494 1.00 48.63 85 TYR B O 1
ATOM 1779 N N . ASP B 1 86 ? 6.065 5.338 7.906 1.00 50.86 86 ASP B N 1
ATOM 1780 C CA . ASP B 1 86 ? 5.708 4.932 6.543 1.00 49.85 86 ASP B CA 1
ATOM 1781 C C . ASP B 1 86 ? 5.155 6.122 5.768 1.00 52.71 86 ASP B C 1
ATOM 1782 O O . ASP B 1 86 ? 4.134 6.684 6.160 1.00 53.61 86 ASP B O 1
ATOM 1787 N N . ASN B 1 87 ? 5.826 6.526 4.692 1.00 54.38 87 ASN B N 1
ATOM 1788 C CA . ASN B 1 87 ? 5.409 7.716 3.904 1.00 54.01 87 ASN B CA 1
ATOM 1789 C C . ASN B 1 87 ? 4.103 7.541 3.109 1.00 55.69 87 ASN B C 1
ATOM 1790 O O . ASN B 1 87 ? 3.528 8.518 2.609 1.00 57.90 87 ASN B O 1
ATOM 1795 N N . ASN B 1 88 ? 3.661 6.298 2.984 1.00 56.01 88 ASN B N 1
ATOM 1796 C CA . ASN B 1 88 ? 2.383 5.942 2.366 1.00 53.10 88 ASN B CA 1
ATOM 1797 C C . ASN B 1 88 ? 1.145 6.030 3.247 1.00 55.34 88 ASN B C 1
ATOM 1798 O O . ASN B 1 88 ? 0.179 6.698 2.903 1.00 57.75 88 ASN B O 1
ATOM 1803 N N . SER B 1 89 ? 1.167 5.338 4.379 1.00 55.75 89 SER B N 1
ATOM 1804 C CA . SER B 1 89 ? 0.020 5.288 5.276 1.00 53.74 89 SER B CA 1
ATOM 1805 C C . SER B 1 89 ? 0.173 6.434 6.245 1.00 57.05 89 SER B C 1
ATOM 1806 O O . SER B 1 89 ? -0.668 6.637 7.128 1.00 59.33 89 SER B O 1
ATOM 1809 N N . GLN B 1 90 ? 1.252 7.193 6.085 1.00 58.07 90 GLN B N 1
ATOM 1810 C CA . GLN B 1 90 ? 1.577 8.301 6.995 1.00 56.78 90 GLN B CA 1
ATOM 1811 C C . GLN B 1 90 ? 1.537 7.925 8.479 1.00 58.60 90 GLN B C 1
ATOM 1812 O O . GLN B 1 90 ? 1.153 8.751 9.307 1.00 60.08 90 GLN B O 1
ATOM 1818 N N . SER B 1 91 ? 1.961 6.701 8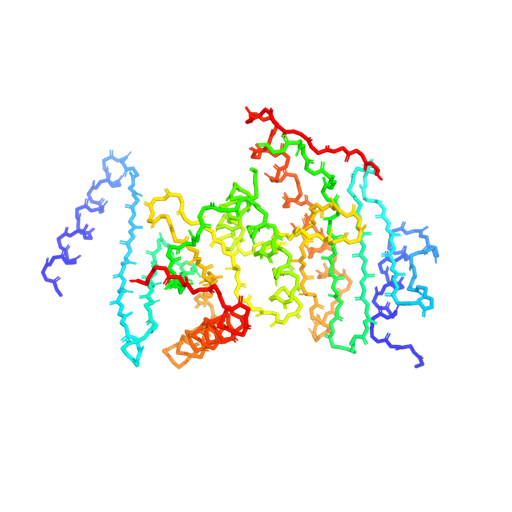.810 1.00 57.07 91 SER B N 1
ATOM 1819 C CA . SER B 1 91 ? 1.866 6.192 10.166 1.00 54.39 91 SER B CA 1
ATOM 1820 C C . SER B 1 91 ? 3.253 5.974 10.741 1.00 55.64 91 SER B C 1
ATOM 1821 O O . SER B 1 91 ? 4.190 5.681 9.998 1.00 55.51 91 SER B O 1
ATOM 1824 N N . LEU B 1 92 ? 3.376 6.050 12.065 1.00 54.26 92 LEU B N 1
ATOM 1825 C CA . LEU B 1 92 ? 4.545 5.483 12.685 1.00 51.41 92 LEU B CA 1
ATOM 1826 C C . LEU B 1 92 ? 4.334 4.032 13.046 1.00 51.79 92 LEU B C 1
ATOM 1827 O O . LEU B 1 92 ? 3.230 3.599 13.379 1.00 52.99 92 LEU B O 1
ATOM 1832 N N . LEU B 1 93 ? 5.421 3.291 12.963 1.00 50.10 93 LEU B N 1
ATOM 1833 C CA . LEU B 1 93 ? 5.412 1.837 12.912 1.00 46.41 93 LEU B CA 1
ATOM 1834 C C . LEU B 1 93 ? 6.407 1.339 13.898 1.00 47.10 93 LEU B C 1
ATOM 1835 O O . LEU B 1 93 ? 7.458 1.937 14.073 1.00 46.48 93 LEU B O 1
ATOM 1840 N N . LEU B 1 94 ? 6.064 0.251 14.554 1.00 46.47 94 LEU B N 1
ATOM 1841 C CA . LEU B 1 94 ? 7.034 -0.527 15.253 1.00 43.73 94 LEU B CA 1
ATOM 1842 C C . LEU B 1 94 ? 7.276 -1.763 14.402 1.00 45.19 94 LEU B C 1
ATOM 1843 O O . LEU B 1 94 ? 6.377 -2.562 14.194 1.00 45.17 94 LEU B O 1
ATOM 1848 N N . ALA B 1 95 ? 8.499 -1.905 13.906 1.00 44.90 95 ALA B N 1
ATOM 1849 C CA . ALA B 1 95 ? 8.804 -2.921 12.922 1.00 42.31 95 ALA B CA 1
ATOM 1850 C C . ALA B 1 95 ? 9.761 -3.943 13.482 1.00 43.83 95 ALA B C 1
ATOM 1851 O O . ALA B 1 95 ? 10.836 -3.593 13.964 1.00 44.33 95 ALA B O 1
ATOM 1853 N N . LEU B 1 96 ? 9.404 -5.214 13.363 1.00 43.26 96 LEU B N 1
ATOM 1854 C CA . LEU B 1 96 ? 10.252 -6.254 13.895 1.00 42.18 96 LEU B CA 1
ATOM 1855 C C . LEU B 1 96 ? 10.422 -7.382 12.889 1.00 44.51 96 LEU B C 1
ATOM 1856 O O . LEU B 1 96 ? 9.447 -7.929 12.402 1.00 44.86 96 LEU B O 1
ATOM 1861 N N . ASN B 1 97 ? 11.673 -7.694 12.561 1.00 44.84 97 ASN B N 1
ATOM 1862 C CA . ASN B 1 97 ? 11.989 -8.734 11.611 1.00 44.61 97 ASN B CA 1
ATOM 1863 C C . ASN B 1 97 ? 11.909 -10.080 12.313 1.00 45.64 97 ASN B C 1
ATOM 1864 O O . ASN B 1 97 ? 12.572 -10.280 13.301 1.00 47.05 97 ASN B O 1
ATOM 1869 N N . PHE B 1 98 ? 11.109 -11.001 11.798 1.00 46.47 98 PHE B N 1
ATOM 1870 C CA . PHE B 1 98 ? 11.004 -12.319 12.373 1.00 46.09 98 PHE B CA 1
ATOM 1871 C C . PHE B 1 98 ? 11.709 -13.354 11.514 1.00 48.48 98 PHE B C 1
ATOM 1872 O O . PHE B 1 98 ? 11.312 -13.628 10.376 1.00 47.57 98 PHE B O 1
ATOM 1880 N N . SER B 1 99 ? 12.731 -13.963 12.087 1.00 50.56 99 SER B N 1
ATOM 1881 C CA . SER B 1 99 ? 13.498 -15.008 11.382 1.00 52.04 99 SER B CA 1
ATOM 1882 C C . SER B 1 99 ? 12.732 -16.319 11.259 1.00 52.67 99 SER B C 1
ATOM 1883 O O . SER B 1 99 ? 12.225 -16.834 12.254 1.00 50.55 99 SER B O 1
ATOM 1886 N N . LEU B 1 100 ? 12.655 -16.845 10.036 1.00 54.44 100 LEU B N 1
ATOM 1887 C CA . LEU B 1 100 ? 12.120 -18.198 9.828 1.00 55.24 100 LEU B CA 1
ATOM 1888 C C . LEU B 1 100 ? 12.960 -19.304 10.418 1.00 58.02 100 LEU B C 1
ATOM 1889 O O . LEU B 1 100 ? 12.484 -20.439 10.498 1.00 59.18 100 LEU B O 1
ATOM 1894 N N . ASN B 1 101 ? 14.196 -19.021 10.837 1.00 61.29 101 ASN B N 1
ATOM 1895 C CA . ASN B 1 101 ? 15.028 -20.129 11.381 1.00 63.58 101 ASN B CA 1
ATOM 1896 C C . ASN B 1 101 ? 14.670 -20.491 12.813 1.00 64.59 101 ASN B C 1
ATOM 1897 O O . ASN B 1 101 ? 14.570 -19.623 13.707 1.00 64.01 101 ASN B O 1
ATOM 1902 N N . GLU B 1 102 ? 14.513 -21.799 13.012 1.00 66.55 102 GLU B N 1
ATOM 1903 C CA . GLU B 1 102 ? 13.995 -22.362 14.256 1.00 66.96 102 GLU B CA 1
ATOM 1904 C C . GLU B 1 102 ? 12.713 -21.626 14.652 1.00 66.86 102 GLU B C 1
ATOM 1905 O O . GLU B 1 102 ? 12.590 -21.161 15.780 1.00 68.71 102 GLU B O 1
ATOM 1911 N N . SER B 1 103 ? 11.769 -21.492 13.721 1.00 65.32 103 SER B N 1
ATOM 1912 C CA . SER B 1 103 ? 10.536 -20.767 14.010 1.00 63.80 103 SER B CA 1
ATOM 1913 C C . SER B 1 103 ? 9.358 -21.703 14.254 1.00 64.58 103 SER B C 1
ATOM 1914 O O . SER B 1 103 ? 9.374 -22.857 13.834 1.00 66.42 103 SER B O 1
ATOM 1917 N N . SER B 1 104 ? 8.346 -21.187 14.943 1.00 63.48 104 SER B N 1
ATOM 1918 C CA . SER B 1 104 ? 7.120 -21.898 15.192 1.00 62.64 104 SER B CA 1
ATOM 1919 C C . SER B 1 104 ? 5.998 -20.885 15.414 1.00 63.29 104 SER B C 1
ATOM 1920 O O . SER B 1 104 ? 6.260 -19.698 15.579 1.00 63.22 104 SER B O 1
ATOM 1923 N N . VAL B 1 105 ? 4.754 -21.357 15.456 1.00 63.24 105 VAL B N 1
ATOM 1924 C CA . VAL B 1 105 ? 3.625 -20.479 15.742 1.00 62.64 105 VAL B CA 1
ATOM 1925 C C . VAL B 1 105 ? 3.708 -19.897 17.164 1.00 63.84 105 VAL B C 1
ATOM 1926 O O . VAL B 1 105 ? 3.332 -18.740 17.391 1.00 63.44 105 VAL B O 1
ATOM 1930 N N . GLU B 1 106 ? 4.228 -20.692 18.104 1.00 64.42 106 GLU B N 1
ATOM 1931 C CA . GLU B 1 106 ? 4.525 -20.211 19.463 1.00 64.60 106 GLU B CA 1
ATOM 1932 C C . GLU B 1 106 ? 5.505 -19.011 19.447 1.00 63.97 106 GLU B C 1
ATOM 1933 O O . GLU B 1 106 ? 5.199 -17.941 19.997 1.00 64.01 106 GLU B O 1
ATOM 1939 N N . LYS B 1 107 ? 6.670 -19.172 18.816 1.00 62.00 107 LYS B N 1
ATOM 1940 C CA . LYS B 1 107 ? 7.665 -18.108 18.858 1.00 59.90 107 LYS B CA 1
ATOM 1941 C C . LYS B 1 107 ? 7.197 -16.868 18.087 1.00 58.84 107 LYS B C 1
ATOM 1942 O O . LYS B 1 107 ? 7.524 -15.747 18.480 1.00 58.69 107 LYS B O 1
ATOM 1948 N N . LEU B 1 108 ? 6.430 -17.061 17.009 1.00 56.21 108 LEU B N 1
ATOM 1949 C CA . LEU B 1 108 ? 5.821 -15.932 16.292 1.00 53.80 108 LEU B CA 1
ATOM 1950 C C . LEU B 1 108 ? 4.850 -15.134 17.169 1.00 55.34 108 LEU B C 1
ATOM 1951 O O . LEU B 1 108 ? 4.836 -13.917 17.110 1.00 53.55 108 LEU B O 1
ATOM 1956 N N . GLU B 1 109 ? 4.049 -15.819 17.993 1.00 56.74 109 GLU B N 1
ATOM 1957 C CA . GLU B 1 109 ? 3.231 -15.124 18.988 1.00 56.61 109 GLU B CA 1
ATOM 1958 C C . GLU B 1 109 ? 4.014 -14.262 19.948 1.00 57.62 109 GLU B C 1
ATOM 1959 O O . GLU B 1 109 ? 3.627 -13.120 20.198 1.00 56.93 109 GLU B O 1
ATOM 1965 N N . CYS B 1 110 ? 5.113 -14.812 20.471 1.00 57.50 110 CYS B N 1
ATOM 1966 C CA . CYS B 1 110 ? 5.967 -14.088 21.413 1.00 55.93 110 CYS B CA 1
ATOM 1967 C C . CYS B 1 110 ? 6.515 -12.801 20.825 1.00 56.25 110 CYS B C 1
ATOM 1968 O O . CYS B 1 110 ? 6.646 -11.798 21.525 1.00 57.05 110 CYS B O 1
ATOM 1971 N N . GLU B 1 111 ? 6.857 -12.822 19.540 1.00 54.78 111 GLU B N 1
ATOM 1972 C CA . GLU B 1 111 ? 7.413 -11.621 18.919 1.00 51.41 111 GLU B CA 1
ATOM 1973 C C . GLU B 1 111 ? 6.345 -10.600 18.599 1.00 51.94 111 GLU B C 1
ATOM 1974 O O . GLU B 1 111 ? 6.595 -9.404 18.671 1.00 52.17 111 GLU B O 1
ATOM 1980 N N . ILE B 1 112 ? 5.166 -11.071 18.201 1.00 51.69 112 ILE B N 1
ATOM 1981 C CA . ILE B 1 112 ? 4.030 -10.188 18.001 1.00 49.25 112 ILE B CA 1
ATOM 1982 C C . ILE B 1 112 ? 3.679 -9.542 19.336 1.00 51.57 112 ILE B C 1
ATOM 1983 O O . ILE B 1 112 ? 3.346 -8.357 19.401 1.00 50.91 112 ILE B O 1
ATOM 1988 N N . GLU B 1 113 ? 3.810 -10.314 20.409 1.00 53.74 113 GLU B N 1
ATOM 1989 C CA . GLU B 1 113 ? 3.651 -9.785 21.777 1.00 53.42 113 GLU B CA 1
ATOM 1990 C C . GLU B 1 113 ? 4.691 -8.732 22.148 1.00 55.13 113 GLU B C 1
ATOM 1991 O O . GLU B 1 113 ? 4.354 -7.730 22.772 1.00 57.49 113 GLU B O 1
ATOM 1997 N N . VAL B 1 114 ? 5.952 -8.943 21.783 1.00 53.96 114 VAL B N 1
ATOM 1998 C CA . VAL B 1 114 ? 6.977 -7.919 21.986 1.00 50.81 114 VAL B CA 1
ATOM 1999 C C . VAL B 1 114 ? 6.613 -6.609 21.296 1.00 52.94 114 VAL B C 1
ATOM 2000 O O . VAL B 1 114 ? 6.812 -5.527 21.855 1.00 53.97 114 VAL B O 1
ATOM 2004 N N . VAL B 1 115 ? 6.079 -6.699 20.085 1.00 52.31 115 VAL B N 1
ATOM 2005 C CA . VAL B 1 115 ? 5.666 -5.502 19.344 1.00 49.50 115 VAL B CA 1
ATOM 2006 C C . VAL B 1 115 ? 4.468 -4.843 20.007 1.00 52.47 115 VAL B C 1
ATOM 2007 O O . VAL B 1 115 ? 4.434 -3.627 20.163 1.00 51.39 115 VAL B O 1
ATOM 2011 N N . ILE B 1 116 ? 3.485 -5.663 20.369 1.00 53.71 116 ILE B N 1
ATOM 2012 C CA . ILE B 1 116 ? 2.282 -5.186 21.047 1.00 54.23 116 ILE B CA 1
ATOM 2013 C C . ILE B 1 116 ? 2.610 -4.439 22.349 1.00 56.62 116 ILE B C 1
ATOM 2014 O O . ILE B 1 116 ? 2.163 -3.299 22.527 1.00 55.69 116 ILE B O 1
ATOM 2019 N N . ARG B 1 117 ? 3.419 -5.047 23.219 1.00 57.12 117 ARG B N 1
ATOM 2020 C CA . ARG B 1 117 ? 3.895 -4.343 24.423 1.0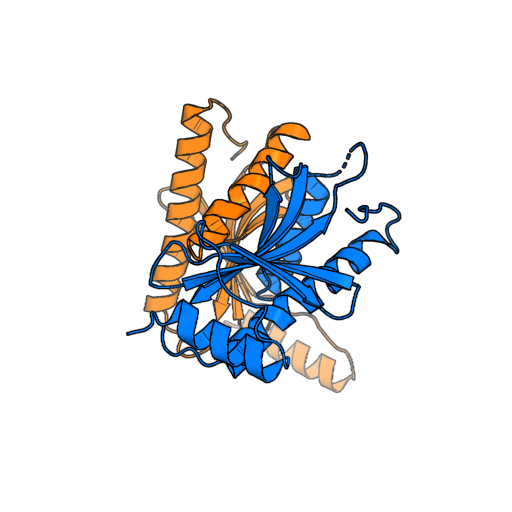0 56.49 117 ARG B CA 1
ATOM 2021 C C . ARG B 1 117 ? 4.652 -3.059 24.084 1.00 58.83 117 ARG B C 1
ATOM 2022 O O . ARG B 1 117 ? 4.639 -2.106 24.871 1.00 61.15 117 ARG B O 1
ATOM 2030 N N . SER B 1 118 ? 5.346 -3.024 22.949 1.00 56.74 118 SER B N 1
ATOM 2031 C CA . SER B 1 118 ? 6.064 -1.814 22.614 1.00 53.39 118 SER B CA 1
ATOM 2032 C C . SER B 1 118 ? 5.110 -0.695 22.241 1.00 55.35 118 SER B C 1
ATOM 2033 O O . SER B 1 118 ? 5.358 0.456 22.573 1.00 55.09 118 SER B O 1
ATOM 2036 N N . MET B 1 119 ? 4.032 -1.032 21.528 1.00 56.39 119 MET B N 1
ATOM 2037 C CA . MET B 1 119 ? 3.004 -0.044 21.192 1.00 54.73 119 MET B CA 1
ATOM 2038 C C . MET B 1 119 ? 2.385 0.373 22.511 1.00 59.26 119 MET B C 1
ATOM 2039 O O . MET B 1 119 ? 2.112 1.548 22.730 1.00 60.86 119 MET B O 1
ATOM 2044 N N . GLU B 1 120 ? 2.170 -0.617 23.380 1.00 60.84 120 GLU B N 1
ATOM 2045 C CA . GLU B 1 120 ? 1.685 -0.393 24.735 1.00 60.88 120 GLU B CA 1
ATOM 2046 C C . GLU B 1 120 ? 2.523 0.651 25.478 1.00 63.06 120 GLU B C 1
ATOM 2047 O O . GLU B 1 120 ? 1.977 1.620 25.990 1.00 63.55 120 GLU B O 1
ATOM 2053 N N . ASN B 1 121 ? 3.843 0.470 25.521 1.00 63.56 121 ASN B N 1
ATOM 2054 C CA . ASN B 1 121 ? 4.728 1.440 26.184 1.00 62.14 121 ASN B CA 1
ATOM 2055 C C . ASN B 1 121 ? 4.651 2.807 25.523 1.00 64.51 121 ASN B C 1
ATOM 2056 O O . ASN B 1 121 ? 4.726 3.826 26.204 1.00 66.34 121 ASN B O 1
ATOM 2061 N N . LEU B 1 122 ? 4.561 2.827 24.188 1.00 64.11 122 LEU B N 1
ATOM 2062 C CA . LEU B 1 122 ? 4.612 4.094 23.449 1.00 61.86 122 LEU B CA 1
ATOM 2063 C C . LEU B 1 122 ? 3.359 4.908 23.676 1.00 64.45 122 LEU B C 1
ATOM 2064 O O . LEU B 1 122 ? 3.439 6.114 23.929 1.00 64.31 122 LEU B O 1
ATOM 2069 N N . TYR B 1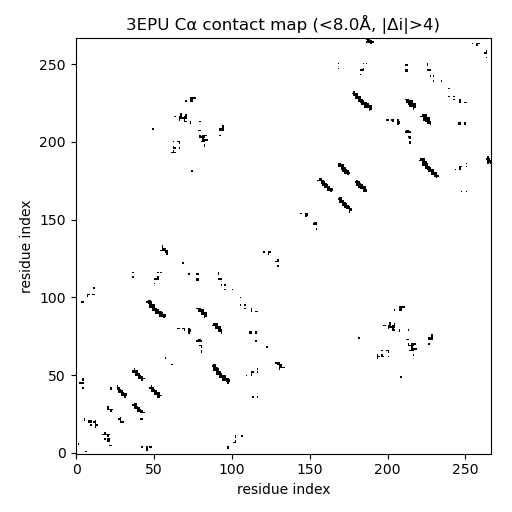 123 ? 2.215 4.235 23.575 1.00 65.56 123 TYR B N 1
ATOM 2070 C CA . TYR B 1 123 ? 0.922 4.841 23.841 1.00 65.73 123 TYR B CA 1
ATOM 2071 C C . TYR B 1 123 ? 0.886 5.490 25.233 1.00 69.26 123 TYR B C 1
ATOM 2072 O O . TYR B 1 123 ? 0.457 6.642 25.388 1.00 68.08 123 TYR B O 1
ATOM 2081 N N . HIS B 1 124 ? 1.377 4.745 26.224 1.00 71.18 124 HIS B N 1
ATOM 2082 C CA . HIS B 1 124 ? 1.314 5.177 27.621 1.00 71.70 124 HIS B CA 1
ATOM 2083 C C . HIS B 1 124 ? 2.342 6.274 27.893 1.00 74.27 124 HIS B C 1
ATOM 2084 O O . HIS B 1 124 ? 2.172 7.050 28.855 1.00 75.16 124 HIS B O 1
ATOM 2091 N N . ILE B 1 125 ? 3.393 6.333 27.059 1.00 73.58 125 ILE B N 1
ATOM 2092 C CA . ILE B 1 125 ? 4.368 7.431 27.080 1.00 71.80 125 ILE B CA 1
ATOM 2093 C C . ILE B 1 125 ? 3.850 8.663 26.347 1.00 74.01 125 ILE B C 1
ATOM 2094 O O . ILE B 1 125 ? 4.126 9.782 26.737 1.00 75.14 125 ILE B O 1
ATOM 2099 N N . LEU B 1 126 ? 3.088 8.467 25.288 1.00 75.35 126 LEU B N 1
ATOM 2100 C CA . LEU B 1 126 ? 2.534 9.603 24.585 1.00 74.95 126 LEU B CA 1
ATOM 2101 C C . LEU B 1 126 ? 1.347 10.170 25.316 1.00 78.86 126 LEU B C 1
ATOM 2102 O O . LEU B 1 126 ? 1.083 11.368 25.212 1.00 79.68 126 LEU B O 1
ATOM 2107 N N . GLN B 1 127 ? 0.623 9.306 26.035 1.00 81.65 127 GLN B N 1
ATOM 2108 C CA . GLN B 1 127 ? -0.522 9.747 26.844 1.00 82.47 127 GLN B CA 1
ATOM 2109 C C . GLN B 1 127 ? -0.048 10.709 27.916 1.00 84.86 127 GLN B C 1
ATOM 2110 O O . GLN B 1 127 ? -0.527 11.835 27.954 1.00 85.22 127 GLN B O 1
ATOM 2116 N N . ASP B 1 128 ? 0.903 10.257 28.747 1.00 86.54 128 ASP B N 1
ATOM 2117 C CA . ASP B 1 128 ? 1.517 11.065 29.826 1.00 85.97 128 ASP B CA 1
ATOM 2118 C C . ASP B 1 128 ? 1.990 12.425 29.331 1.00 88.10 128 ASP B C 1
ATOM 2119 O O . ASP B 1 128 ? 1.880 13.441 30.050 1.00 88.84 128 ASP B O 1
ATOM 2124 N N . LYS B 1 129 ? 2.524 12.432 28.111 1.00 87.75 129 LYS B N 1
ATOM 2125 C CA . LYS B 1 129 ? 2.947 13.663 27.451 1.00 87.07 129 LYS B CA 1
ATOM 2126 C C . LYS B 1 129 ? 1.818 14.277 26.603 1.00 88.84 129 LYS B C 1
ATOM 2127 O O . LYS B 1 129 ? 2.053 15.247 25.883 1.00 89.79 129 LYS B O 1
ATOM 2133 N N . GLY B 1 130 ? 0.612 13.710 26.669 1.00 88.69 130 GLY B N 1
ATOM 2134 C CA . GLY B 1 130 ? -0.575 14.341 26.074 1.00 87.97 130 GLY B CA 1
ATOM 2135 C C . GLY B 1 130 ? -0.501 14.595 24.575 1.00 88.68 130 GLY B C 1
ATOM 2136 O O . GLY B 1 130 ? -0.968 15.616 24.069 1.00 89.53 130 GLY B O 1
ATOM 2137 N N . ILE B 1 131 ? 0.102 13.663 23.856 1.00 87.51 131 ILE B N 1
ATOM 2138 C CA . ILE B 1 131 ? 0.070 13.678 22.402 1.00 84.49 131 ILE B CA 1
ATOM 2139 C C . ILE B 1 131 ? -0.324 12.277 22.036 1.00 83.45 131 ILE B C 1
ATOM 2140 O O . ILE B 1 131 ? 0.456 11.355 22.253 1.00 83.41 131 ILE B O 1
ATOM 2145 N N . THR B 1 132 ? -1.534 12.105 21.519 1.00 80.95 132 THR B N 1
ATOM 2146 C CA . THR B 1 132 ? -1.963 10.771 21.077 1.00 78.53 132 THR B CA 1
ATOM 2147 C C . THR B 1 132 ? -2.098 10.711 19.534 1.00 77.94 132 THR B C 1
ATOM 2148 O O . THR B 1 132 ? -2.268 11.750 18.883 1.00 79.52 132 THR B O 1
ATOM 2152 N N . LEU B 1 133 ? -2.046 9.514 18.960 1.00 75.06 133 LEU B N 1
ATOM 2153 C CA . LEU B 1 133 ? -1.963 9.365 17.486 1.00 71.32 133 LEU B CA 1
ATOM 2154 C C . LEU B 1 133 ? -3.324 9.172 16.815 1.00 72.81 133 LEU B C 1
ATOM 2155 O O . LEU B 1 133 ? -4.225 8.560 17.404 1.00 74.18 133 LEU B O 1
ATOM 2160 N N . ASP B 1 134 ? -3.483 9.694 15.597 1.00 71.81 134 ASP B N 1
ATOM 2161 C CA . ASP B 1 134 ? -4.680 9.403 14.804 1.00 69.60 134 ASP B CA 1
ATOM 2162 C C . ASP B 1 134 ? -4.553 7.902 14.555 1.00 71.07 134 ASP B C 1
ATOM 2163 O O . ASP B 1 134 ? -3.641 7.447 13.852 1.00 72.33 134 ASP B O 1
ATOM 2168 N N . THR B 1 135 ? -5.488 7.140 15.120 1.00 70.72 135 THR B N 1
ATOM 2169 C CA . THR B 1 135 ? -5.394 5.671 15.198 1.00 67.53 135 THR B CA 1
ATOM 2170 C C . THR B 1 135 ? -6.137 5.090 13.993 1.00 68.92 135 THR B C 1
ATOM 2171 O O . THR B 1 135 ? -7.324 5.376 13.783 1.00 69.50 135 THR B O 1
#

Nearest PDB structures (foldseek):
  3epu-assembly1_A  TM=1.008E+00  e=5.569E-24  Salmonella enterica subsp. enterica serovar Typhimurium
  5z38-assembly1_A  TM=9.529E-01  e=1.776E-14  Escherichia coli
  3epu-assembly1_B  TM=8.122E-01  e=6.220E-17  Salmonella enterica subsp. enterica serovar Typhimurium
  5wez-assembly1_A  TM=9.370E-01  e=1.148E-13  Escherichia coli O127:H6 str. E2348/69
  1ttw-assembly1_A-2  TM=7.546E-01  e=7.516E-05  Yersinia pestis CO92